Protein AF-A0A7Y3I4W9-F1 (afdb_monomer_lite)

pLDDT: mean 88.28, std 14.48, range [27.98, 98.75]

Secondary structure (DSSP, 8-state):
--SEEE-GGGTTS-SS---------S--SS-SSEEEEEEEEEHHHHHHHTSHHHHHHHHHHHHHHHHHHHHTTT---EEEEEEEEEESS-GGG-SHHHHH-TTSSSSTHHHHHHHHTT-SEEEEEESSS-EEEPPP-S--GGGGGG-EEEEEGGG-SSHHHHHHHHHTT-BPPTT--SSPPTT--SSSTT-B--EEE-TTS-EEE-TT--SSSEE-S----TT-EETTEESSB-SSSTT-B-HHHHHHHHHHHHTTSS----HHHHTT--TT---SS-SSS-HHHHHHTTSS--TT-SSS-GGGS-TT-TT-SSEESHHHHHHHHHH-EE-SS--TT-SS-SSEESHHHHHHHHHS-EE-

Sequence (360 aa):
LEWCSVSDDVATRRVDEMGVGDTPADGGCDDGSSIDVLVVYAAAARIAAGGTANLLAEIDLMIANSNEAYSNSDVQTQLHLVHAREVSSPESDLGLGSLTDPADGRADGVHLLRDAYAADQVVAVVSGGGGVANGMWTLEPDMADLAFCVSGRDSLPFIMTHEVGHNLGCCHASGDGGGCPDGGGLLFPYSNGHRFTGLSGTLWRTVMAYSPGEWSPLISNPAVLFDGKPTGVPGDTSSGADNARTINQSAPVVANWRCHDDACELLDLPPDAADCDGDEIPDLCAIAVGLGADLNDDGVLDACQCLTDADESGATDFVDLLLVLAGWGPCDGVCPGDVDFDGEVGFTDVLAVLAAWGPC

Structure (mmCIF, N/CA/C/O backbone):
data_AF-A0A7Y3I4W9-F1
#
_entry.id   AF-A0A7Y3I4W9-F1
#
loop_
_atom_site.group_PDB
_atom_site.id
_atom_site.type_symbol
_atom_site.label_atom_id
_atom_site.label_alt_id
_atom_site.label_comp_id
_atom_site.label_asym_id
_atom_site.label_entity_id
_atom_site.label_seq_id
_atom_site.pdbx_PDB_ins_code
_atom_site.Cartn_x
_atom_site.Cartn_y
_atom_site.Cartn_z
_atom_site.occupancy
_atom_site.B_iso_or_equiv
_atom_site.auth_seq_id
_atom_site.auth_comp_id
_atom_site.auth_asym_id
_atom_site.auth_atom_id
_atom_site.pdbx_PDB_model_num
ATOM 1 N N . LEU A 1 1 ? 2.277 1.764 20.311 1.00 54.66 1 LEU A N 1
ATOM 2 C CA . LEU A 1 1 ? 1.132 2.630 19.942 1.00 54.66 1 LEU A CA 1
ATOM 3 C C . LEU A 1 1 ? 0.924 3.832 20.881 1.00 54.66 1 LEU A C 1
ATOM 5 O O . LEU A 1 1 ? -0.121 4.445 20.813 1.00 54.66 1 LEU A O 1
ATOM 9 N N . GLU A 1 2 ? 1.879 4.227 21.740 1.00 50.41 2 GLU A N 1
ATOM 10 C CA . GLU A 1 2 ? 1.814 5.542 22.435 1.00 50.41 2 GLU A CA 1
ATOM 11 C C . GLU A 1 2 ? 2.514 6.662 21.633 1.00 50.41 2 GLU A C 1
ATOM 13 O O . GLU A 1 2 ? 2.662 7.778 22.117 1.00 50.41 2 GLU A O 1
ATOM 18 N N . TRP A 1 3 ? 2.946 6.345 20.407 1.00 55.56 3 TRP A N 1
ATOM 19 C CA . TRP A 1 3 ? 3.757 7.184 19.520 1.00 55.56 3 TRP A CA 1
ATOM 20 C C . TRP A 1 3 ? 3.285 7.025 18.068 1.00 55.56 3 TRP A C 1
ATOM 22 O O . TRP A 1 3 ? 4.100 6.781 17.182 1.00 55.56 3 TRP A O 1
ATOM 32 N N . CYS A 1 4 ? 1.966 7.048 17.865 1.00 63.19 4 CYS A N 1
ATOM 33 C CA . CYS A 1 4 ? 1.365 7.140 16.537 1.00 63.19 4 CYS A CA 1
ATOM 34 C C . CYS A 1 4 ? 0.907 8.584 16.294 1.00 63.19 4 CYS A C 1
ATOM 36 O O . CYS A 1 4 ? 0.685 9.358 17.239 1.00 63.19 4 CYS A O 1
ATOM 38 N N . SER A 1 5 ? 0.816 8.986 15.037 1.00 70.81 5 SER A N 1
ATOM 39 C CA . SER A 1 5 ? 0.310 10.308 14.684 1.00 70.81 5 SER A CA 1
ATOM 40 C C . SER A 1 5 ? -0.172 10.334 13.248 1.00 70.81 5 SER A C 1
ATOM 42 O O . SER A 1 5 ? 0.437 9.720 12.379 1.00 70.81 5 SER A O 1
ATOM 44 N N . VAL A 1 6 ? -1.202 11.129 13.004 1.00 63.66 6 VAL A N 1
ATOM 45 C CA . VAL A 1 6 ? -1.555 11.595 11.665 1.00 63.66 6 VAL A CA 1
ATOM 46 C C . VAL A 1 6 ? -0.795 12.894 11.390 1.00 63.66 6 VAL A C 1
ATOM 48 O O . VAL A 1 6 ? -0.639 13.705 12.305 1.00 63.66 6 VAL A O 1
ATOM 51 N N . SER A 1 7 ? -0.303 13.097 10.165 1.00 67.50 7 SER A N 1
ATOM 52 C CA . SER A 1 7 ? 0.435 14.314 9.795 1.00 67.50 7 SER A CA 1
ATOM 53 C C . SER A 1 7 ? -0.369 15.610 10.057 1.00 67.50 7 SER A C 1
ATOM 55 O O . SER A 1 7 ? -1.545 15.730 9.713 1.00 67.50 7 SER A O 1
ATOM 57 N N . ASP A 1 8 ? 0.274 16.610 10.682 1.00 45.59 8 ASP A N 1
ATOM 58 C CA . ASP A 1 8 ? -0.354 17.883 11.100 1.00 45.59 8 ASP A CA 1
ATOM 59 C C . ASP A 1 8 ? -0.707 18.827 9.925 1.00 45.59 8 ASP A C 1
ATOM 61 O O . ASP A 1 8 ? -1.505 19.757 10.095 1.00 45.59 8 ASP A O 1
ATOM 65 N N . ASP A 1 9 ? -0.169 18.591 8.719 1.00 46.47 9 ASP A N 1
ATOM 66 C CA . ASP A 1 9 ? -0.444 19.408 7.518 1.00 46.47 9 ASP A CA 1
ATOM 67 C C . ASP A 1 9 ? -1.918 19.344 7.068 1.00 46.47 9 ASP A C 1
ATOM 69 O O . ASP A 1 9 ? -2.401 20.193 6.312 1.00 46.47 9 ASP A O 1
ATOM 73 N N . VAL A 1 10 ? -2.679 18.398 7.618 1.00 47.56 10 VAL A N 1
ATOM 74 C CA . VAL A 1 10 ? -4.102 18.173 7.348 1.00 47.56 10 VAL A CA 1
ATOM 75 C C . VAL A 1 10 ? -5.019 19.135 8.120 1.00 47.56 10 VAL A C 1
ATOM 77 O O . VAL A 1 10 ? -6.104 19.491 7.649 1.00 47.56 10 VAL A O 1
ATOM 80 N N . ALA A 1 11 ? -4.606 19.636 9.290 1.00 38.00 11 ALA A N 1
ATOM 81 C CA . ALA A 1 11 ? -5.487 20.431 10.154 1.00 38.00 11 ALA A CA 1
ATOM 82 C C . ALA A 1 11 ? -5.770 21.852 9.621 1.00 38.00 11 ALA A C 1
ATOM 84 O O . ALA A 1 11 ? -6.741 22.488 10.040 1.00 38.00 11 ALA A O 1
ATOM 85 N N . THR A 1 12 ? -4.956 22.362 8.689 1.00 37.12 12 THR A N 1
ATOM 86 C CA . THR A 1 12 ? -5.057 23.749 8.196 1.00 37.12 12 THR A CA 1
ATOM 87 C C . THR A 1 12 ? -5.851 23.919 6.898 1.00 37.12 12 THR A C 1
ATOM 89 O O . THR A 1 12 ? -6.234 25.046 6.586 1.00 37.12 12 THR A O 1
ATOM 92 N N . ARG A 1 13 ? -6.198 22.837 6.183 1.00 41.88 13 ARG A N 1
ATOM 93 C CA . ARG A 1 13 ? -7.061 22.891 4.979 1.00 41.88 13 ARG A CA 1
ATOM 94 C C . ARG A 1 13 ? -8.569 22.804 5.284 1.00 41.88 13 ARG A C 1
ATOM 96 O O . ARG A 1 13 ? -9.387 22.866 4.377 1.00 41.88 13 ARG A O 1
ATOM 103 N N . ARG A 1 14 ? -8.958 22.729 6.566 1.00 41.62 14 ARG A N 1
ATOM 104 C CA . ARG A 1 14 ? -10.343 22.547 7.065 1.00 41.62 14 ARG A CA 1
ATOM 105 C C . ARG A 1 14 ? -11.292 23.761 6.967 1.00 41.62 14 ARG A C 1
ATOM 107 O O . ARG A 1 14 ? -12.276 23.822 7.703 1.00 41.62 14 ARG A O 1
ATOM 114 N N . VAL A 1 15 ? -11.046 24.730 6.093 1.00 36.00 15 VAL A N 1
ATOM 115 C CA . VAL A 1 15 ? -11.934 25.898 5.929 1.00 36.00 15 VAL A CA 1
ATOM 116 C C . VAL A 1 15 ? -12.085 26.252 4.460 1.00 36.00 15 VAL A C 1
ATOM 118 O O . VAL A 1 15 ? -11.440 27.164 3.966 1.00 36.00 15 VAL A O 1
ATOM 121 N N . ASP A 1 16 ? -12.888 25.464 3.756 1.00 32.66 16 ASP A N 1
ATOM 122 C CA . ASP A 1 16 ? -14.058 25.914 2.995 1.00 32.66 16 ASP A CA 1
ATOM 123 C C . ASP A 1 16 ? -14.547 24.747 2.115 1.00 32.66 16 ASP A C 1
ATOM 125 O O . ASP A 1 16 ? -13.750 23.961 1.622 1.00 32.66 16 ASP A O 1
ATOM 129 N N . GLU A 1 17 ? -15.870 24.637 1.954 1.00 35.09 17 GLU A N 1
ATOM 130 C CA . GLU A 1 17 ? -16.589 23.649 1.121 1.00 35.09 17 GLU A CA 1
ATOM 131 C C . GLU A 1 17 ? -16.870 22.260 1.737 1.00 35.09 17 GLU A C 1
ATOM 133 O O . GLU A 1 17 ? -16.382 21.222 1.310 1.00 35.09 17 GLU A O 1
ATOM 138 N N . MET A 1 18 ? -17.823 22.218 2.681 1.00 35.03 18 MET A N 1
ATOM 139 C CA . MET A 1 18 ? -18.674 21.031 2.865 1.00 35.03 18 MET A CA 1
ATOM 140 C C . MET A 1 18 ? -19.694 20.958 1.716 1.00 35.03 18 MET A C 1
ATOM 142 O O . MET A 1 18 ? -20.834 21.414 1.851 1.00 35.03 18 MET A O 1
ATOM 146 N N . GLY A 1 19 ? -19.272 20.417 0.577 1.00 27.98 19 GLY A N 1
ATOM 147 C CA . GLY A 1 19 ? -20.150 19.973 -0.500 1.00 27.98 19 GLY A CA 1
ATOM 148 C C . GLY A 1 19 ? -20.316 18.459 -0.426 1.00 27.98 19 GLY A C 1
ATOM 149 O O . GLY A 1 19 ? -19.347 17.730 -0.565 1.00 27.98 19 GLY A O 1
ATOM 150 N N . VAL A 1 20 ? -21.538 17.979 -0.190 1.00 40.56 20 VAL A N 1
ATOM 151 C CA . VAL A 1 20 ? -21.882 16.566 -0.410 1.00 40.56 20 VAL A CA 1
ATOM 152 C C . VAL A 1 20 ? -21.864 16.350 -1.927 1.00 40.56 20 VAL A C 1
ATOM 154 O O . VAL A 1 20 ? -22.806 16.759 -2.607 1.00 40.56 20 VAL A O 1
ATOM 157 N N . GLY A 1 21 ? -20.748 15.825 -2.437 1.00 29.41 21 GLY A N 1
ATOM 158 C CA . GLY A 1 21 ? -20.509 15.479 -3.840 1.00 29.41 21 GLY A CA 1
ATOM 159 C C . GLY A 1 21 ? -20.752 13.994 -4.108 1.00 29.41 21 GLY A C 1
ATOM 160 O O . GLY A 1 21 ? -20.653 13.174 -3.202 1.00 29.41 21 GLY A O 1
ATOM 161 N N . ASP A 1 22 ? -21.172 13.700 -5.335 1.00 33.00 22 ASP A N 1
ATOM 162 C CA . ASP A 1 22 ? -21.777 12.452 -5.801 1.00 33.00 22 ASP A CA 1
ATOM 163 C C . ASP A 1 22 ? -20.957 11.168 -5.574 1.00 33.00 22 ASP A C 1
ATOM 165 O O . ASP A 1 22 ? -19.733 11.143 -5.601 1.00 33.00 22 ASP A O 1
ATOM 169 N N . THR A 1 23 ? -21.705 10.073 -5.421 1.00 36.75 23 THR A N 1
ATOM 170 C CA . THR A 1 23 ? -21.266 8.670 -5.471 1.00 36.75 23 THR A CA 1
ATOM 171 C C . THR A 1 23 ? -20.256 8.377 -6.593 1.00 36.75 23 THR A C 1
ATOM 173 O O . THR A 1 23 ? -20.459 8.886 -7.701 1.00 36.75 23 THR A O 1
ATOM 176 N N . PRO A 1 24 ? -19.263 7.485 -6.377 1.00 38.44 24 PRO A N 1
ATOM 177 C CA . PRO A 1 24 ? -18.350 7.051 -7.431 1.00 38.44 24 PRO A CA 1
ATOM 178 C C . PRO A 1 24 ? -19.113 6.450 -8.613 1.00 38.44 24 PRO A C 1
ATOM 180 O O . PRO A 1 24 ? -20.153 5.808 -8.444 1.00 38.44 24 PRO A O 1
ATOM 183 N N . ALA A 1 25 ? -18.589 6.696 -9.811 1.00 37.94 25 ALA A N 1
ATOM 184 C CA . ALA A 1 25 ? -19.104 6.163 -11.058 1.00 37.94 25 ALA A CA 1
ATOM 185 C C . ALA A 1 25 ? -19.230 4.628 -11.014 1.00 37.94 25 ALA A C 1
ATOM 187 O O . ALA A 1 25 ? -18.359 3.927 -10.509 1.00 37.94 25 ALA A O 1
ATOM 188 N N . ASP A 1 26 ? -20.323 4.129 -11.586 1.00 42.66 26 ASP A N 1
ATOM 189 C CA . ASP A 1 26 ? -20.551 2.722 -11.923 1.00 42.66 26 ASP A CA 1
ATOM 190 C C . ASP A 1 26 ? -19.347 2.190 -12.749 1.00 42.66 26 ASP A C 1
ATOM 192 O O . ASP A 1 26 ? -19.173 2.610 -13.896 1.00 42.66 26 ASP A O 1
ATOM 196 N N . GLY A 1 27 ? -18.520 1.291 -12.185 1.00 53.56 27 GLY A N 1
ATOM 197 C CA . GLY A 1 27 ? -17.524 0.494 -12.934 1.00 53.56 27 GLY A CA 1
ATOM 198 C C . GLY A 1 27 ? -16.029 0.738 -12.663 1.00 53.56 27 GLY A C 1
ATOM 199 O O . GLY A 1 27 ? -15.276 0.880 -13.625 1.00 53.56 27 GLY A O 1
ATOM 200 N N . GLY A 1 28 ? -15.597 0.762 -11.396 1.00 63.34 28 GLY A N 1
ATOM 201 C CA . GLY A 1 28 ? -14.173 0.641 -11.031 1.00 63.34 28 GLY A CA 1
ATOM 202 C C . GLY A 1 28 ? -13.542 -0.698 -11.465 1.00 63.34 28 GLY A C 1
ATOM 203 O O . GLY A 1 28 ? -14.264 -1.621 -11.849 1.00 63.34 28 GLY A O 1
ATOM 204 N N . CYS A 1 29 ? -12.208 -0.792 -11.443 1.00 82.38 29 CYS A N 1
ATOM 205 C CA . CYS A 1 29 ? -11.472 -2.035 -11.713 1.00 82.38 29 CYS A CA 1
ATOM 206 C C . CYS A 1 29 ? -11.595 -3.059 -10.572 1.00 82.38 29 CYS A C 1
ATOM 208 O O . CYS A 1 29 ? -11.554 -4.256 -10.844 1.00 82.38 29 CYS A O 1
ATOM 210 N N . ASP A 1 30 ? -11.821 -2.587 -9.343 1.00 86.88 30 ASP A N 1
ATOM 211 C CA . ASP A 1 30 ? -11.985 -3.406 -8.140 1.00 86.88 30 ASP A CA 1
ATOM 212 C C . ASP A 1 30 ? -13.345 -3.145 -7.458 1.00 86.88 30 ASP A C 1
ATOM 214 O O . ASP A 1 30 ? -13.942 -2.067 -7.591 1.00 86.88 30 ASP A O 1
ATOM 218 N N . ASP A 1 31 ? -13.860 -4.138 -6.727 1.00 89.44 31 ASP A N 1
ATOM 219 C CA . ASP A 1 31 ? -15.150 -4.089 -6.026 1.00 89.44 31 ASP A CA 1
ATOM 220 C C . ASP A 1 31 ? -15.069 -3.623 -4.553 1.00 89.44 31 ASP A C 1
ATOM 222 O O . ASP A 1 31 ? -16.097 -3.512 -3.874 1.00 89.44 31 ASP A O 1
ATOM 226 N N . GLY A 1 32 ? -13.870 -3.299 -4.071 1.00 91.31 32 GLY A N 1
ATOM 227 C CA . GLY A 1 32 ? -13.540 -2.885 -2.711 1.00 91.31 32 GLY A CA 1
ATOM 228 C C . GLY A 1 32 ? -13.297 -4.040 -1.737 1.00 91.31 32 GLY A C 1
ATOM 229 O O . GLY A 1 32 ? -13.144 -3.787 -0.536 1.00 91.31 32 GLY A O 1
ATOM 230 N N . SER A 1 33 ? -13.308 -5.298 -2.192 1.00 94.00 33 SER A N 1
ATOM 231 C CA . SER A 1 33 ? -13.078 -6.464 -1.324 1.00 94.00 33 SER A CA 1
ATOM 232 C C . SER A 1 33 ? -11.602 -6.714 -1.007 1.00 94.00 33 SER A C 1
ATOM 234 O O . SER A 1 33 ? -11.310 -7.354 0.008 1.00 94.00 33 SER A O 1
ATOM 236 N N . SER A 1 34 ? -10.693 -6.157 -1.806 1.00 94.31 34 SER A N 1
ATOM 237 C CA . SER A 1 34 ? -9.248 -6.159 -1.583 1.00 94.31 34 SER A CA 1
ATOM 238 C C . SER A 1 34 ? -8.715 -4.728 -1.598 1.00 94.31 34 SER A C 1
ATOM 240 O O . SER A 1 34 ? -9.311 -3.852 -2.212 1.00 94.31 34 SER A O 1
ATOM 242 N N . ILE A 1 35 ? -7.627 -4.478 -0.878 1.00 96.38 35 ILE A N 1
ATOM 243 C CA . ILE A 1 35 ? -6.823 -3.260 -0.997 1.00 96.38 35 ILE A CA 1
ATOM 244 C C . ILE A 1 35 ? -5.379 -3.705 -1.135 1.00 96.38 35 ILE A C 1
ATOM 246 O O . ILE A 1 35 ? -4.851 -4.374 -0.234 1.00 96.38 35 ILE A O 1
ATOM 250 N N . ASP A 1 36 ? -4.750 -3.300 -2.229 1.00 96.62 36 ASP A N 1
ATOM 251 C CA . ASP A 1 36 ? -3.399 -3.718 -2.558 1.00 96.62 36 ASP A CA 1
ATOM 252 C C . ASP A 1 36 ? -2.364 -2.873 -1.815 1.00 96.62 36 ASP A C 1
ATOM 254 O O . ASP A 1 36 ? -2.408 -1.639 -1.764 1.00 96.62 36 ASP A O 1
ATOM 258 N N . VAL A 1 37 ? -1.427 -3.562 -1.171 1.00 97.62 37 VAL A N 1
ATOM 259 C CA . VAL A 1 37 ? -0.423 -2.979 -0.288 1.00 97.62 37 VAL A CA 1
ATOM 260 C C . VAL A 1 37 ? 0.965 -3.336 -0.793 1.00 97.62 37 VAL A C 1
ATOM 262 O O . VAL A 1 37 ? 1.361 -4.501 -0.791 1.00 97.62 37 VAL A O 1
ATOM 265 N N . LEU A 1 38 ? 1.742 -2.314 -1.136 1.00 97.69 38 LEU A N 1
ATOM 266 C CA . LEU A 1 38 ? 3.184 -2.416 -1.313 1.00 97.69 38 LEU A CA 1
ATOM 267 C C . LEU A 1 38 ? 3.870 -2.162 0.030 1.00 97.69 38 LEU A C 1
ATOM 269 O O . LEU A 1 38 ? 3.625 -1.150 0.694 1.00 97.69 38 LEU A O 1
ATOM 273 N N . VAL A 1 39 ? 4.786 -3.047 0.413 1.00 98.19 39 VAL A N 1
ATOM 274 C CA . VAL A 1 39 ? 5.650 -2.843 1.577 1.00 98.19 39 VAL A CA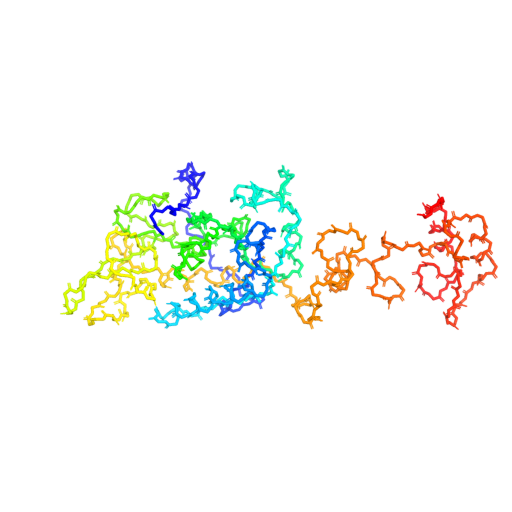 1
ATOM 275 C C . VAL A 1 39 ? 7.081 -2.564 1.134 1.00 98.19 39 VAL A C 1
ATOM 277 O O . VAL A 1 39 ? 7.702 -3.356 0.430 1.00 98.19 39 VAL A O 1
ATOM 280 N N . VAL A 1 40 ? 7.649 -1.459 1.606 1.00 97.88 40 VAL A N 1
ATOM 281 C CA . VAL A 1 40 ? 9.063 -1.125 1.385 1.00 97.88 40 VAL A CA 1
ATOM 282 C C . VAL A 1 40 ? 9.816 -1.091 2.705 1.00 97.88 40 VAL A C 1
ATOM 284 O O . VAL A 1 40 ? 9.258 -0.769 3.755 1.00 97.88 40 VAL A O 1
ATOM 287 N N . TYR A 1 41 ? 11.098 -1.435 2.689 1.00 97.25 41 TYR A N 1
ATOM 288 C CA . TYR A 1 41 ? 11.937 -1.381 3.883 1.00 97.25 41 TYR A CA 1
ATOM 289 C C . TYR A 1 41 ? 13.393 -1.089 3.533 1.00 97.25 41 TYR A C 1
ATOM 291 O O . TYR A 1 41 ? 13.879 -1.449 2.468 1.00 97.25 41 TYR A O 1
ATOM 299 N N . ALA A 1 42 ? 14.124 -0.462 4.451 1.00 95.56 42 ALA A N 1
ATOM 300 C CA . ALA A 1 42 ? 15.556 -0.233 4.282 1.00 95.56 42 ALA A CA 1
ATOM 301 C C . ALA A 1 42 ? 16.385 -1.402 4.839 1.00 95.56 42 ALA A C 1
ATOM 303 O O . ALA A 1 42 ? 15.944 -2.157 5.715 1.00 95.56 42 ALA A O 1
ATOM 304 N N . ALA A 1 43 ? 17.659 -1.471 4.444 1.00 95.88 43 ALA A N 1
ATOM 305 C CA . ALA A 1 43 ? 18.622 -2.444 4.969 1.00 95.88 43 ALA A CA 1
ATOM 306 C C . ALA A 1 43 ? 18.694 -2.473 6.512 1.00 95.88 43 ALA A C 1
ATOM 308 O O . ALA A 1 43 ? 18.923 -3.528 7.106 1.00 95.88 43 ALA A O 1
ATOM 309 N N . ALA A 1 44 ? 18.480 -1.334 7.182 1.00 96.44 44 ALA A N 1
ATOM 310 C CA . ALA A 1 44 ? 18.474 -1.247 8.643 1.00 96.44 44 ALA A CA 1
ATOM 311 C C . ALA A 1 44 ? 17.360 -2.100 9.279 1.00 96.44 44 ALA A C 1
ATOM 313 O O . ALA A 1 44 ? 17.636 -2.859 10.213 1.00 96.44 44 ALA A O 1
ATOM 314 N N . ALA A 1 45 ? 16.139 -2.051 8.735 1.00 96.00 45 ALA A N 1
ATOM 315 C CA . ALA A 1 45 ? 15.020 -2.881 9.171 1.00 96.00 45 ALA A CA 1
ATOM 316 C C . ALA A 1 45 ? 15.322 -4.375 8.980 1.00 96.00 45 ALA A C 1
ATOM 318 O O . ALA A 1 45 ? 15.148 -5.156 9.921 1.00 96.00 45 ALA A O 1
ATOM 319 N N . ARG A 1 46 ? 15.878 -4.769 7.823 1.00 96.75 46 ARG A N 1
ATOM 320 C CA . ARG A 1 46 ? 16.292 -6.161 7.560 1.00 96.75 46 ARG A CA 1
ATOM 321 C C . ARG A 1 46 ? 17.352 -6.639 8.546 1.00 96.75 46 ARG A C 1
ATOM 323 O O . ARG A 1 46 ? 17.252 -7.745 9.083 1.00 96.75 46 ARG A O 1
ATOM 330 N N . ILE A 1 47 ? 18.387 -5.833 8.777 1.00 96.56 47 ILE A N 1
ATOM 331 C CA . ILE A 1 47 ? 19.470 -6.167 9.710 1.00 96.56 47 ILE A CA 1
ATOM 332 C C . ILE A 1 47 ? 18.905 -6.342 11.121 1.00 96.56 47 ILE A C 1
ATOM 334 O O . ILE A 1 47 ? 19.243 -7.313 11.797 1.00 96.56 47 ILE A O 1
ATOM 338 N N . ALA A 1 48 ? 18.008 -5.451 11.545 1.00 95.38 48 ALA A N 1
ATOM 339 C CA . ALA A 1 48 ? 17.362 -5.528 12.848 1.00 95.38 48 ALA A CA 1
ATOM 340 C C . ALA A 1 48 ? 16.417 -6.742 12.984 1.00 95.38 48 ALA A C 1
ATOM 342 O O . ALA A 1 48 ? 16.258 -7.255 14.089 1.00 95.38 48 ALA A O 1
ATOM 343 N N . ALA A 1 49 ? 15.830 -7.243 11.892 1.00 95.25 49 ALA A N 1
ATOM 344 C CA . ALA A 1 49 ? 15.063 -8.498 11.866 1.00 95.25 49 ALA A CA 1
ATOM 345 C C . ALA A 1 49 ? 15.938 -9.756 11.930 1.00 95.25 49 ALA A C 1
ATOM 347 O O . ALA A 1 49 ? 15.451 -10.864 12.161 1.00 95.25 49 ALA A O 1
ATOM 348 N N . GLY A 1 50 ? 17.249 -9.614 11.735 1.00 96.75 50 GLY A N 1
ATOM 349 C CA . GLY A 1 50 ? 18.165 -10.745 11.635 1.00 96.75 50 GLY A CA 1
ATOM 350 C C . GLY A 1 50 ? 18.187 -11.395 10.249 1.00 96.75 50 GLY A C 1
ATOM 351 O O . GLY A 1 50 ? 18.626 -12.538 10.134 1.00 96.75 50 GLY A O 1
ATOM 352 N N . GLY A 1 51 ? 17.754 -10.679 9.206 1.00 95.88 51 GLY A N 1
ATOM 353 C CA . GLY A 1 51 ? 17.827 -11.110 7.808 1.00 95.88 51 GLY A CA 1
ATOM 354 C C . GLY A 1 51 ? 16.491 -11.039 7.068 1.00 95.88 51 GLY A C 1
ATOM 355 O O . GLY A 1 51 ? 15.435 -10.880 7.674 1.00 95.88 51 GLY A O 1
ATOM 356 N N . THR A 1 52 ? 16.550 -11.184 5.740 1.00 95.00 52 THR A N 1
ATOM 357 C CA . THR A 1 52 ? 15.401 -11.028 4.829 1.00 95.00 52 THR A CA 1
ATOM 358 C C . THR A 1 52 ? 14.251 -11.964 5.180 1.00 95.00 52 THR A C 1
ATOM 360 O O . THR A 1 52 ? 13.127 -11.510 5.330 1.00 95.00 52 THR A O 1
ATOM 363 N N . ALA A 1 53 ? 14.533 -13.252 5.399 1.00 95.56 53 ALA A N 1
ATOM 364 C CA . ALA A 1 53 ? 13.493 -14.240 5.692 1.00 95.56 53 ALA A CA 1
ATOM 365 C C . ALA A 1 53 ? 12.687 -13.907 6.960 1.00 95.56 53 ALA A C 1
ATOM 367 O O . ALA A 1 53 ? 11.479 -14.113 6.990 1.00 95.56 53 ALA A O 1
ATOM 368 N N . ASN A 1 54 ? 13.343 -13.372 7.994 1.00 96.06 54 ASN A N 1
ATOM 369 C CA . ASN A 1 54 ? 12.654 -12.975 9.219 1.00 96.06 54 ASN A CA 1
ATOM 370 C C . ASN A 1 54 ? 11.814 -11.717 9.001 1.00 96.06 54 ASN A C 1
ATOM 372 O O . ASN A 1 54 ? 10.698 -11.654 9.501 1.00 96.06 54 ASN A O 1
ATOM 376 N N . LEU A 1 55 ? 12.333 -10.734 8.257 1.00 95.94 55 LEU A N 1
ATOM 377 C CA . LEU A 1 55 ? 11.589 -9.509 7.982 1.00 95.94 55 LEU A CA 1
ATOM 378 C C . LEU A 1 55 ? 10.351 -9.780 7.121 1.00 95.94 55 LEU A C 1
ATOM 380 O O . LEU A 1 55 ? 9.277 -9.298 7.457 1.00 95.94 55 LEU A O 1
ATOM 384 N N . LEU A 1 56 ? 10.478 -10.584 6.063 1.00 95.62 56 LEU A N 1
AT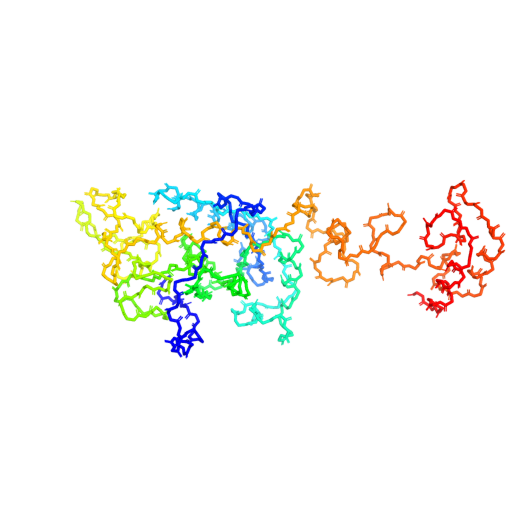OM 385 C CA . LEU A 1 56 ? 9.336 -10.955 5.224 1.00 95.62 56 LEU A CA 1
ATOM 386 C C . LEU A 1 56 ? 8.282 -11.731 6.028 1.00 95.62 56 LEU A C 1
ATOM 388 O O . LEU A 1 56 ? 7.108 -11.396 5.964 1.00 95.62 56 LEU A O 1
ATOM 392 N N . ALA A 1 57 ? 8.696 -12.664 6.895 1.00 95.50 57 ALA A N 1
ATOM 393 C CA . ALA A 1 57 ? 7.763 -13.354 7.790 1.00 95.50 57 ALA A CA 1
ATOM 394 C C . ALA A 1 57 ? 7.081 -12.413 8.808 1.00 95.50 57 ALA A C 1
ATOM 396 O O . ALA A 1 57 ? 5.940 -12.650 9.205 1.00 95.50 57 ALA A O 1
ATOM 397 N N . GLU A 1 58 ? 7.764 -11.355 9.260 1.00 95.44 58 GLU A N 1
ATOM 398 C CA . GLU A 1 58 ? 7.153 -10.307 10.087 1.00 95.44 58 GLU A CA 1
ATOM 399 C C . GLU A 1 58 ? 6.136 -9.476 9.292 1.00 95.44 58 GLU A C 1
ATOM 401 O O . GLU A 1 58 ? 5.076 -9.162 9.832 1.00 95.44 58 GLU A O 1
ATOM 406 N N . ILE A 1 59 ? 6.423 -9.151 8.028 1.00 96.50 59 ILE A N 1
ATOM 407 C CA . ILE A 1 59 ? 5.510 -8.430 7.128 1.00 96.50 59 ILE A CA 1
ATOM 408 C C . ILE A 1 59 ? 4.256 -9.271 6.850 1.00 96.50 59 ILE A C 1
ATOM 410 O O . ILE A 1 59 ? 3.145 -8.779 7.043 1.00 96.50 59 ILE A O 1
ATOM 414 N N . ASP A 1 60 ? 4.412 -10.558 6.529 1.00 96.44 60 ASP A N 1
ATOM 415 C CA . ASP A 1 60 ? 3.289 -11.491 6.359 1.00 96.44 60 ASP A CA 1
ATOM 416 C C . ASP A 1 60 ? 2.411 -11.542 7.616 1.00 96.44 60 ASP A C 1
ATOM 418 O O . ASP A 1 60 ? 1.180 -11.542 7.545 1.00 96.44 60 ASP A O 1
ATOM 422 N N . LEU A 1 61 ? 3.038 -11.541 8.798 1.00 95.81 61 LEU A N 1
ATOM 423 C CA . LEU A 1 61 ? 2.322 -11.511 10.069 1.00 95.81 61 LEU A CA 1
ATOM 424 C C . LEU A 1 61 ? 1.579 -10.182 10.285 1.00 95.81 61 LEU A C 1
ATOM 426 O O . LEU A 1 61 ? 0.480 -10.196 10.838 1.00 95.81 61 LEU A O 1
ATOM 430 N N . MET A 1 62 ? 2.132 -9.041 9.864 1.00 95.75 62 MET A N 1
ATOM 431 C CA . MET A 1 62 ? 1.446 -7.741 9.930 1.00 95.75 62 MET A CA 1
ATOM 432 C C . MET A 1 62 ? 0.191 -7.713 9.048 1.00 95.75 62 MET A C 1
ATOM 434 O O . MET A 1 62 ? -0.862 -7.248 9.501 1.00 95.75 62 MET A O 1
ATOM 438 N N . ILE A 1 63 ? 0.277 -8.251 7.830 1.00 97.62 63 ILE A N 1
ATOM 439 C CA . ILE A 1 63 ? -0.863 -8.383 6.912 1.00 97.62 63 ILE A CA 1
ATOM 440 C C . ILE A 1 63 ? -1.909 -9.329 7.512 1.00 97.62 63 ILE A C 1
ATOM 442 O O . ILE A 1 63 ? -3.079 -8.963 7.640 1.00 97.62 63 ILE A O 1
ATOM 446 N N . ALA A 1 64 ? -1.487 -10.498 8.005 1.00 97.31 64 ALA A N 1
ATOM 447 C CA . ALA A 1 64 ? -2.377 -11.466 8.644 1.00 97.31 64 ALA A CA 1
ATOM 448 C C . ALA A 1 64 ? -3.103 -10.892 9.874 1.00 97.31 64 ALA A C 1
ATOM 450 O O . ALA A 1 64 ? -4.308 -11.089 10.021 1.00 97.31 64 ALA A O 1
ATOM 451 N N . ASN A 1 65 ? -2.404 -10.143 10.734 1.00 96.38 65 ASN A N 1
ATOM 452 C CA . ASN A 1 65 ? -3.004 -9.481 11.897 1.00 96.38 65 ASN A CA 1
ATOM 453 C C . ASN A 1 65 ? -4.019 -8.402 11.488 1.00 96.38 65 ASN A C 1
ATOM 455 O O . ASN A 1 65 ? -5.046 -8.241 12.151 1.00 96.38 65 ASN A O 1
ATOM 459 N N . SER A 1 66 ? -3.748 -7.667 10.405 1.00 97.62 66 SER A N 1
ATOM 460 C CA . SER A 1 66 ? -4.677 -6.662 9.873 1.00 97.62 66 SER A CA 1
ATOM 461 C C . SER A 1 66 ? -5.966 -7.317 9.388 1.00 97.62 66 SER A C 1
ATOM 463 O O . SER A 1 66 ? -7.056 -6.929 9.809 1.00 97.62 66 SER A O 1
ATOM 465 N N . ASN A 1 67 ? -5.831 -8.393 8.616 1.00 98.38 67 ASN A N 1
ATOM 466 C CA . ASN A 1 67 ? -6.958 -9.148 8.078 1.00 98.38 67 ASN A CA 1
ATOM 467 C C . ASN A 1 67 ? -7.743 -9.899 9.167 1.00 98.38 67 ASN A C 1
ATOM 469 O O . ASN A 1 67 ? -8.971 -10.017 9.099 1.00 98.38 67 ASN A O 1
ATOM 473 N N . GLU A 1 68 ? -7.070 -10.356 10.230 1.00 97.94 68 GLU A N 1
ATOM 474 C CA . GLU A 1 68 ? -7.732 -10.869 11.434 1.00 97.94 68 GLU A CA 1
ATOM 475 C C . GLU A 1 68 ? -8.579 -9.776 12.102 1.00 97.94 68 GLU A C 1
ATOM 477 O O . GLU A 1 68 ? -9.748 -10.010 12.416 1.00 97.94 68 GLU A O 1
ATOM 482 N N . ALA A 1 69 ? -8.026 -8.574 12.294 1.00 98.19 69 ALA A N 1
ATOM 483 C CA . ALA A 1 69 ? -8.751 -7.466 12.910 1.00 98.19 69 ALA A CA 1
ATOM 484 C C . ALA A 1 69 ? -9.954 -7.006 12.074 1.00 98.19 69 ALA A C 1
ATOM 486 O O . ALA A 1 69 ? -10.992 -6.665 12.642 1.00 98.19 69 ALA A O 1
ATOM 487 N N . TYR A 1 70 ? -9.837 -7.024 10.745 1.00 98.62 70 TYR A N 1
ATOM 488 C CA . TYR A 1 70 ? -10.935 -6.723 9.825 1.00 98.62 70 TYR A CA 1
ATOM 489 C C . TYR A 1 70 ? -12.044 -7.774 9.921 1.00 98.62 70 TYR A C 1
ATOM 491 O O . TYR A 1 70 ? -13.201 -7.435 10.189 1.00 98.62 70 TYR A O 1
ATOM 499 N N . SER A 1 71 ? -11.676 -9.053 9.834 1.00 98.44 71 SER A N 1
ATOM 500 C CA . SER A 1 71 ? -12.618 -10.176 9.919 1.00 98.44 71 SER A CA 1
ATOM 501 C C . SER A 1 71 ? -13.355 -10.223 11.260 1.00 98.44 71 SER A C 1
ATOM 503 O O . SER A 1 71 ? -14.558 -10.471 11.306 1.00 98.44 71 SER A O 1
ATOM 505 N N . ASN A 1 72 ? -12.657 -9.947 12.365 1.00 98.50 72 ASN A N 1
ATOM 506 C CA . ASN A 1 72 ? -13.251 -9.921 13.703 1.00 98.50 72 ASN A CA 1
ATOM 507 C C . ASN A 1 72 ? -14.220 -8.745 13.922 1.00 98.50 72 ASN A C 1
ATOM 509 O O . ASN A 1 72 ? -14.956 -8.751 14.910 1.00 98.50 72 ASN A O 1
ATOM 513 N N . SER A 1 73 ? -14.218 -7.747 13.035 1.00 98.75 73 SER A N 1
ATOM 514 C CA . SER A 1 73 ? -14.956 -6.490 13.183 1.00 98.75 73 SER A CA 1
ATOM 515 C C . SER A 1 73 ? -16.001 -6.238 12.093 1.00 98.75 73 SER A C 1
ATOM 517 O O . SER A 1 73 ? -16.479 -5.108 11.984 1.00 98.75 73 SER A O 1
ATOM 519 N N . ASP A 1 74 ? -16.383 -7.256 11.315 1.00 98.38 74 ASP A N 1
ATOM 520 C CA . ASP A 1 74 ? -17.300 -7.141 10.165 1.00 98.38 74 ASP A CA 1
ATOM 521 C C . ASP A 1 74 ? -16.854 -6.066 9.143 1.00 98.38 74 ASP A C 1
ATOM 523 O O . ASP A 1 74 ? -17.669 -5.353 8.542 1.00 98.38 74 ASP A O 1
ATOM 527 N N . VAL A 1 75 ? -15.540 -5.925 8.953 1.00 98.75 75 VAL A N 1
ATOM 528 C CA . VAL A 1 75 ? -14.967 -5.190 7.820 1.00 98.75 75 VAL A CA 1
ATOM 529 C C . VAL A 1 75 ? -14.967 -6.115 6.599 1.00 98.75 75 VAL A C 1
ATOM 531 O O . VAL A 1 75 ? -14.650 -7.297 6.712 1.00 98.75 75 VAL A O 1
ATOM 534 N N . GLN A 1 76 ? -15.394 -5.591 5.452 1.00 97.50 76 GLN A N 1
ATOM 535 C CA . GLN A 1 76 ? -15.662 -6.354 4.228 1.00 97.50 76 GLN A CA 1
ATOM 536 C C . GLN A 1 76 ? -14.433 -6.494 3.328 1.00 97.50 76 GLN A C 1
ATOM 538 O O . GLN A 1 76 ? -14.358 -7.459 2.574 1.00 97.50 76 GLN A O 1
ATOM 543 N N . THR A 1 77 ? -13.498 -5.548 3.420 1.00 97.62 77 THR A N 1
ATOM 544 C CA . THR A 1 77 ? -12.238 -5.567 2.673 1.00 97.62 77 THR A CA 1
ATOM 545 C C . THR A 1 77 ? -11.158 -6.367 3.407 1.00 97.62 77 THR A C 1
ATOM 547 O O . THR A 1 77 ? -11.266 -6.609 4.615 1.00 97.62 77 THR A O 1
ATOM 550 N N . GLN A 1 78 ? -10.106 -6.750 2.690 1.00 98.00 78 GLN A N 1
ATOM 551 C CA . GLN A 1 78 ? -8.874 -7.331 3.218 1.00 98.00 78 GLN A CA 1
ATOM 552 C C . GLN A 1 78 ? -7.668 -6.637 2.588 1.00 98.00 78 GLN A C 1
ATOM 554 O O . GLN A 1 78 ? -7.748 -6.148 1.469 1.00 98.00 78 GLN A O 1
ATOM 559 N N . LEU A 1 79 ? -6.541 -6.619 3.295 1.00 98.00 79 LEU A N 1
ATOM 560 C CA . LEU A 1 79 ? -5.270 -6.200 2.715 1.00 98.00 79 LEU A CA 1
ATOM 561 C C . LEU A 1 79 ? -4.652 -7.354 1.930 1.00 98.00 79 LEU A C 1
ATOM 563 O O . LEU A 1 79 ? -4.567 -8.481 2.439 1.00 98.00 79 LEU A O 1
ATOM 567 N N . HIS A 1 80 ? -4.166 -7.045 0.737 1.00 96.44 80 HIS A N 1
ATOM 568 C CA . HIS A 1 80 ? -3.428 -7.950 -0.125 1.00 96.44 80 HIS A CA 1
ATOM 569 C C . HIS A 1 80 ? -2.006 -7.417 -0.320 1.00 96.44 80 HIS A C 1
ATOM 571 O O . HIS A 1 80 ? -1.805 -6.257 -0.658 1.00 96.44 80 HIS A O 1
ATOM 577 N N . LEU A 1 81 ? -1.002 -8.237 -0.007 1.00 96.44 81 LEU A N 1
ATOM 578 C CA . LEU A 1 81 ? 0.399 -7.848 -0.154 1.00 96.44 81 LEU A CA 1
ATOM 579 C C . LEU A 1 81 ? 0.848 -8.158 -1.580 1.00 96.44 81 LEU A C 1
ATOM 581 O O . LEU A 1 81 ? 1.238 -9.292 -1.847 1.00 96.44 81 LEU A O 1
ATOM 585 N N . VAL A 1 82 ? 0.836 -7.151 -2.449 1.00 94.44 82 VAL A N 1
ATOM 586 C CA . VAL A 1 82 ? 1.256 -7.306 -3.853 1.00 94.44 82 VAL A CA 1
ATOM 587 C C . VAL A 1 82 ? 2.773 -7.427 -3.985 1.00 94.44 82 VAL A C 1
ATOM 589 O O . VAL A 1 82 ? 3.284 -8.150 -4.837 1.00 94.44 82 VAL A O 1
ATOM 592 N N . HIS A 1 83 ? 3.531 -6.752 -3.110 1.00 93.69 83 HIS A N 1
ATOM 593 C CA . HIS A 1 83 ? 4.986 -6.876 -3.088 1.00 93.69 83 HIS A CA 1
ATOM 594 C C . HIS A 1 83 ? 5.621 -6.393 -1.779 1.00 93.69 83 HIS A C 1
ATOM 596 O O . HIS A 1 83 ? 5.102 -5.505 -1.098 1.00 93.69 83 HIS A O 1
ATOM 602 N N . ALA A 1 84 ? 6.792 -6.948 -1.451 1.00 95.44 84 ALA A N 1
ATOM 603 C CA . ALA A 1 84 ? 7.637 -6.490 -0.352 1.00 95.44 84 ALA A CA 1
ATOM 604 C C . ALA A 1 84 ? 9.109 -6.412 -0.788 1.00 95.44 84 ALA A C 1
ATOM 606 O O . ALA A 1 84 ? 9.702 -7.442 -1.114 1.00 95.44 84 ALA A O 1
ATOM 607 N N . ARG A 1 85 ? 9.723 -5.219 -0.747 1.00 92.62 85 ARG A N 1
ATOM 608 C CA . ARG A 1 85 ? 11.089 -5.003 -1.269 1.00 92.62 85 ARG A CA 1
ATOM 609 C C . ARG A 1 85 ? 12.001 -4.192 -0.345 1.00 92.62 85 ARG A C 1
ATOM 611 O O . ARG A 1 85 ? 11.581 -3.227 0.296 1.00 92.62 85 ARG A O 1
ATOM 618 N N . GLU A 1 86 ? 13.281 -4.586 -0.317 1.00 95.00 86 GLU A N 1
ATOM 619 C CA . GLU A 1 86 ? 14.360 -3.750 0.224 1.00 95.00 86 GLU A CA 1
ATOM 620 C C . GLU A 1 86 ? 14.684 -2.644 -0.776 1.00 95.00 86 GLU A C 1
ATOM 622 O O . GLU A 1 86 ? 15.128 -2.945 -1.883 1.00 95.00 86 GLU A O 1
ATOM 627 N N . VAL A 1 87 ? 14.505 -1.389 -0.379 1.00 94.69 87 VAL A N 1
ATOM 628 C CA . VAL A 1 87 ? 14.893 -0.230 -1.192 1.00 94.69 87 VAL A CA 1
ATOM 629 C C . VAL A 1 87 ? 16.322 0.194 -0.862 1.00 94.69 87 VAL A C 1
ATOM 631 O O . VAL A 1 87 ? 16.803 0.012 0.266 1.00 94.69 87 VAL A O 1
ATOM 634 N N . SER A 1 88 ? 17.019 0.783 -1.832 1.00 91.38 88 SER A N 1
ATOM 635 C CA . SER A 1 88 ? 18.393 1.276 -1.661 1.00 91.38 88 SER A CA 1
ATOM 636 C C . SER A 1 88 ? 18.473 2.497 -0.740 1.00 91.38 88 SER A C 1
ATOM 638 O O . SER A 1 88 ? 19.516 2.756 -0.125 1.00 91.38 88 SER A O 1
ATOM 640 N N . SER A 1 89 ? 17.358 3.221 -0.609 1.00 93.62 89 SER A N 1
ATOM 641 C CA . SER A 1 89 ? 17.233 4.395 0.250 1.00 93.62 89 SER A CA 1
ATOM 642 C C . SER A 1 89 ? 17.506 4.049 1.723 1.00 93.62 89 SER A C 1
ATOM 644 O O . SER A 1 89 ? 17.010 3.041 2.242 1.00 93.62 89 SER A O 1
ATOM 646 N N . PRO A 1 90 ? 18.294 4.866 2.446 1.00 95.12 90 PRO A N 1
ATOM 647 C CA . PRO A 1 90 ? 18.530 4.639 3.865 1.00 95.12 90 PRO A CA 1
ATOM 648 C C . PRO A 1 90 ? 17.239 4.845 4.668 1.00 95.12 90 PRO A C 1
ATOM 650 O O . PRO A 1 90 ? 16.373 5.627 4.300 1.00 95.12 90 PRO A O 1
ATOM 653 N N . GLU A 1 91 ? 17.129 4.211 5.838 1.00 95.25 91 GLU A N 1
ATOM 654 C CA . GLU A 1 91 ? 15.916 4.306 6.673 1.00 95.25 91 GLU A CA 1
ATOM 655 C C . GLU A 1 91 ? 15.551 5.749 7.078 1.00 95.25 91 GLU A C 1
ATOM 657 O O . GLU A 1 91 ? 14.383 6.046 7.305 1.00 95.25 91 GLU A O 1
ATOM 662 N N . SER A 1 92 ? 16.530 6.665 7.132 1.00 94.56 92 SER A N 1
ATOM 663 C CA . SER A 1 92 ? 16.292 8.096 7.388 1.00 94.56 92 SER A CA 1
ATOM 664 C C . SER A 1 92 ? 15.427 8.782 6.333 1.00 94.56 92 SER A C 1
ATOM 666 O O . SER A 1 92 ? 14.861 9.837 6.617 1.00 94.56 92 SER A O 1
ATOM 668 N N . ASP A 1 93 ? 15.353 8.187 5.147 1.00 95.31 93 ASP A N 1
ATOM 669 C CA . ASP A 1 93 ? 14.673 8.714 3.971 1.00 95.31 93 ASP A CA 1
ATOM 670 C C . ASP A 1 93 ? 13.278 8.080 3.814 1.00 95.31 93 ASP A C 1
ATOM 672 O O . ASP A 1 93 ? 12.475 8.555 3.026 1.00 95.31 93 ASP A O 1
ATOM 676 N N . LEU A 1 94 ? 12.933 7.079 4.640 1.00 94.94 94 LEU A N 1
ATOM 677 C CA . LEU A 1 94 ? 11.607 6.444 4.689 1.00 94.94 94 LEU A CA 1
ATOM 678 C C . LEU A 1 94 ? 10.661 7.099 5.711 1.00 94.94 94 LEU A C 1
ATOM 680 O O . LEU A 1 94 ? 9.771 6.455 6.267 1.00 94.94 94 LEU A O 1
ATOM 684 N N . GLY A 1 95 ? 10.870 8.380 6.018 1.00 94.69 95 GLY A N 1
ATOM 685 C CA . GLY A 1 95 ? 9.910 9.159 6.799 1.00 94.69 95 GLY A CA 1
ATOM 686 C C . GLY A 1 95 ? 8.670 9.493 5.966 1.00 94.69 95 GLY A C 1
ATOM 687 O O . GLY A 1 95 ? 8.777 9.669 4.758 1.00 94.69 95 GLY A O 1
ATOM 688 N N . LEU A 1 96 ? 7.504 9.656 6.606 1.00 95.25 96 LEU A N 1
ATOM 689 C CA . LEU A 1 96 ? 6.233 9.873 5.895 1.00 95.25 96 LEU A CA 1
ATOM 690 C C . LEU A 1 96 ? 6.277 11.017 4.873 1.00 95.25 96 LEU A C 1
ATOM 692 O O . LEU A 1 96 ? 5.745 10.869 3.781 1.00 95.25 96 LEU A O 1
ATOM 696 N N . GLY A 1 97 ? 6.907 12.145 5.218 1.00 93.88 97 GLY A N 1
ATOM 697 C CA . GLY A 1 97 ? 7.010 13.287 4.306 1.00 93.88 97 GLY A CA 1
ATOM 698 C C . GLY A 1 97 ? 7.774 12.957 3.024 1.00 93.88 97 GLY A C 1
ATOM 699 O O . GLY A 1 97 ? 7.301 13.302 1.951 1.00 93.88 97 GLY A O 1
ATOM 700 N N . SER A 1 98 ? 8.893 12.238 3.139 1.00 94.44 98 SER A N 1
ATOM 701 C CA . SER A 1 98 ? 9.694 11.819 1.983 1.00 94.44 98 SER A CA 1
ATOM 702 C C . SER A 1 98 ? 9.016 10.716 1.177 1.00 94.44 98 SER A C 1
ATOM 704 O O . SER A 1 98 ? 9.041 10.749 -0.037 1.00 94.44 98 SER A O 1
ATOM 706 N N . LEU A 1 99 ? 8.285 9.807 1.828 1.00 95.06 99 LEU A N 1
ATOM 707 C CA . LEU A 1 99 ? 7.465 8.821 1.113 1.00 95.06 99 LEU A CA 1
ATOM 708 C C . LEU A 1 99 ? 6.270 9.429 0.370 1.00 95.06 99 LEU A C 1
ATOM 710 O O . LEU A 1 99 ? 5.716 8.775 -0.500 1.00 95.06 99 LEU A O 1
ATOM 714 N N . THR A 1 100 ? 5.808 10.614 0.776 1.00 94.81 100 THR A N 1
ATOM 715 C CA . THR A 1 100 ? 4.621 11.253 0.188 1.00 94.81 100 THR A CA 1
ATOM 716 C C . THR A 1 100 ? 4.989 12.188 -0.966 1.00 94.81 100 THR A C 1
ATOM 718 O O . THR A 1 100 ? 4.193 12.350 -1.887 1.00 94.81 100 THR A O 1
ATOM 721 N N . ASP A 1 101 ? 6.150 12.850 -0.907 1.00 93.12 101 ASP A N 1
ATOM 722 C CA . ASP A 1 101 ? 6.604 13.781 -1.944 1.00 93.12 101 ASP A CA 1
ATOM 723 C C . ASP A 1 101 ? 7.414 13.028 -3.016 1.00 93.12 101 ASP A C 1
ATOM 725 O O . ASP A 1 101 ? 8.552 12.654 -2.749 1.00 93.12 101 ASP A O 1
ATOM 729 N N . PRO A 1 102 ? 6.887 12.849 -4.242 1.00 92.75 102 PRO A N 1
ATOM 730 C CA . PRO A 1 102 ? 7.546 12.057 -5.283 1.00 92.75 102 PRO A CA 1
ATOM 731 C C . PRO A 1 102 ? 8.796 12.723 -5.877 1.00 92.75 102 PRO A C 1
ATOM 733 O O . PRO 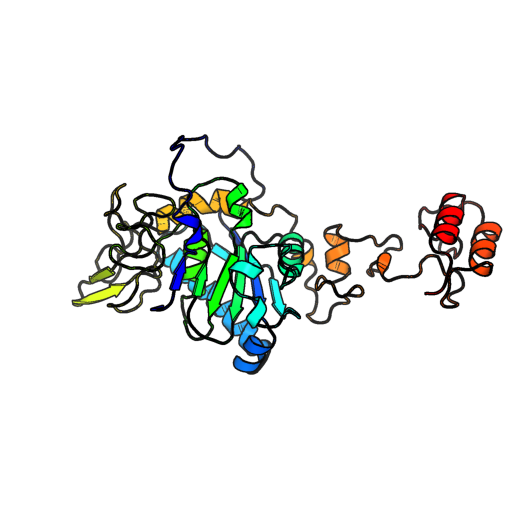A 1 102 ? 9.359 12.208 -6.843 1.00 92.75 102 PRO A O 1
ATOM 736 N N . ALA A 1 103 ? 9.176 13.912 -5.401 1.00 93.38 103 ALA A N 1
ATOM 737 C CA . ALA A 1 103 ? 10.248 14.709 -5.982 1.00 93.38 103 ALA A CA 1
ATOM 738 C C . ALA A 1 103 ? 11.114 15.429 -4.932 1.00 93.38 103 ALA A C 1
ATOM 740 O O . ALA A 1 103 ? 11.762 16.435 -5.259 1.00 93.38 103 ALA A O 1
ATOM 741 N N . ASP A 1 104 ? 11.147 14.953 -3.681 1.00 92.31 104 ASP A N 1
ATOM 742 C CA . ASP A 1 104 ? 12.031 15.511 -2.647 1.00 92.31 104 ASP A CA 1
ATOM 743 C C . ASP A 1 104 ? 13.474 14.966 -2.728 1.00 92.31 104 ASP A C 1
ATOM 745 O O . ASP A 1 104 ? 14.377 15.480 -2.047 1.00 92.31 104 ASP A O 1
ATOM 749 N N . GLY A 1 105 ? 13.713 13.996 -3.620 1.00 91.12 105 GLY A N 1
ATOM 750 C CA . GLY A 1 105 ? 15.002 13.360 -3.860 1.00 91.12 105 GLY A CA 1
ATOM 751 C C . GLY A 1 105 ? 15.319 12.249 -2.862 1.00 91.12 105 GLY A C 1
ATOM 752 O O . GLY A 1 105 ? 16.496 11.900 -2.714 1.00 91.12 105 GLY A O 1
ATOM 753 N N . ARG A 1 106 ? 14.322 11.739 -2.133 1.00 92.50 106 ARG A N 1
ATOM 754 C CA . ARG A 1 106 ? 14.460 10.704 -1.107 1.00 92.50 106 ARG A CA 1
ATOM 755 C C . ARG A 1 106 ? 13.395 9.640 -1.294 1.00 92.50 106 ARG A C 1
ATOM 757 O O . ARG A 1 106 ? 12.218 9.870 -1.076 1.00 92.50 106 ARG A O 1
ATOM 764 N N . ALA A 1 107 ? 13.843 8.424 -1.592 1.00 91.06 107 ALA A N 1
ATOM 765 C CA . ALA A 1 107 ? 12.949 7.294 -1.824 1.00 91.06 107 ALA A CA 1
ATOM 766 C C . ALA A 1 107 ? 11.900 7.530 -2.936 1.00 91.06 107 ALA A C 1
ATOM 768 O O . ALA A 1 107 ? 10.933 6.781 -3.007 1.00 91.06 107 ALA A O 1
ATOM 769 N N . ASP A 1 108 ? 12.128 8.483 -3.852 1.00 90.81 108 ASP A N 1
ATOM 770 C CA . ASP A 1 108 ? 11.240 8.794 -4.986 1.00 90.81 108 ASP A CA 1
ATOM 771 C C . ASP A 1 108 ? 10.889 7.544 -5.827 1.00 90.81 108 ASP A C 1
ATOM 773 O O . ASP A 1 108 ? 9.761 7.401 -6.298 1.00 90.81 108 ASP A O 1
ATOM 777 N N . GLY A 1 109 ? 11.824 6.587 -5.952 1.00 90.12 109 GLY A N 1
ATOM 778 C CA . GLY A 1 109 ? 11.613 5.308 -6.652 1.00 90.12 109 GLY A CA 1
ATOM 779 C C . GLY A 1 109 ? 10.479 4.447 -6.074 1.00 90.12 109 GLY A C 1
ATOM 780 O O . GLY A 1 109 ? 9.903 3.621 -6.777 1.00 90.12 109 GLY A O 1
ATOM 781 N N . VAL A 1 110 ? 10.061 4.691 -4.826 1.00 94.88 110 VAL A N 1
ATOM 782 C CA . VAL A 1 110 ? 8.898 4.027 -4.215 1.00 94.88 110 VAL A CA 1
ATOM 783 C C . VAL A 1 110 ? 7.606 4.326 -4.979 1.00 94.88 110 VAL A C 1
ATOM 785 O O . VAL A 1 110 ? 6.723 3.472 -5.024 1.00 94.88 110 VAL A O 1
ATOM 788 N N . HIS A 1 111 ? 7.482 5.493 -5.617 1.00 93.12 111 HIS A N 1
ATOM 789 C CA . HIS A 1 111 ? 6.313 5.802 -6.444 1.00 93.12 111 HIS A CA 1
ATOM 790 C C . HIS A 1 111 ? 6.283 4.972 -7.732 1.00 93.12 111 HIS A C 1
ATOM 792 O O . HIS A 1 111 ? 5.213 4.508 -8.115 1.00 93.12 111 HIS A O 1
ATOM 798 N N . LEU A 1 112 ? 7.444 4.717 -8.345 1.00 89.44 112 LEU A N 1
ATOM 799 C CA . LEU A 1 112 ? 7.546 3.828 -9.506 1.00 89.44 112 LEU A CA 1
ATOM 800 C C . LEU A 1 112 ? 7.156 2.398 -9.119 1.00 89.44 112 LEU A C 1
ATOM 802 O O . LEU A 1 112 ? 6.334 1.783 -9.791 1.00 89.44 112 LEU A O 1
ATOM 806 N N . LEU A 1 113 ? 7.664 1.902 -7.986 1.00 92.25 113 LEU A N 1
ATOM 807 C CA . LEU A 1 113 ? 7.270 0.604 -7.429 1.00 92.25 113 LEU A CA 1
ATOM 808 C C . LEU A 1 113 ? 5.762 0.526 -7.165 1.00 92.25 113 LEU A C 1
ATOM 810 O O . LEU A 1 113 ? 5.126 -0.474 -7.489 1.00 92.25 113 LEU A O 1
ATOM 814 N N . ARG A 1 114 ? 5.181 1.572 -6.569 1.00 93.75 114 ARG A N 1
ATOM 815 C CA . ARG A 1 114 ? 3.744 1.628 -6.284 1.00 93.75 114 ARG A CA 1
ATOM 816 C C . ARG A 1 114 ? 2.921 1.493 -7.563 1.00 93.75 114 ARG A C 1
ATOM 818 O O . ARG A 1 114 ? 1.945 0.750 -7.565 1.00 93.75 114 ARG A O 1
ATOM 825 N N . ASP A 1 115 ? 3.315 2.190 -8.623 1.00 90.06 115 ASP A N 1
ATOM 826 C CA . ASP A 1 115 ? 2.621 2.141 -9.907 1.00 90.06 115 ASP A CA 1
ATOM 827 C C . ASP A 1 115 ? 2.836 0.785 -10.612 1.00 90.06 115 ASP A C 1
ATOM 829 O O . ASP A 1 115 ? 1.876 0.203 -11.111 1.00 90.06 115 ASP A O 1
ATOM 833 N N . ALA A 1 116 ? 4.056 0.234 -10.583 1.00 87.25 116 ALA A N 1
ATOM 834 C CA . ALA A 1 116 ? 4.394 -1.045 -11.216 1.00 87.25 116 ALA A CA 1
ATOM 835 C C . ALA A 1 116 ? 3.673 -2.251 -10.592 1.00 87.25 116 ALA A C 1
ATOM 837 O O . ALA A 1 116 ? 3.281 -3.176 -11.297 1.00 87.25 116 ALA A O 1
ATOM 838 N N . TYR A 1 117 ? 3.474 -2.238 -9.274 1.00 89.94 117 TYR A N 1
ATOM 839 C CA . TYR A 1 117 ? 2.749 -3.291 -8.554 1.00 89.94 117 TYR A CA 1
ATOM 840 C C . TYR A 1 117 ? 1.286 -2.935 -8.277 1.00 89.94 117 TYR A C 1
ATOM 842 O O . TYR A 1 117 ? 0.664 -3.586 -7.447 1.00 89.94 117 TYR A O 1
ATOM 850 N N . ALA A 1 118 ? 0.748 -1.898 -8.928 1.00 90.50 118 ALA A N 1
ATOM 851 C CA . ALA A 1 118 ? -0.649 -1.486 -8.787 1.00 90.50 118 ALA A CA 1
ATOM 852 C C . ALA A 1 118 ? -1.104 -1.261 -7.326 1.00 90.50 118 ALA A C 1
ATOM 854 O O . ALA A 1 118 ? -2.257 -1.469 -6.977 1.00 90.50 118 ALA A O 1
ATOM 855 N N . ALA A 1 119 ? -0.208 -0.816 -6.441 1.00 94.62 119 ALA A N 1
ATOM 856 C CA . ALA A 1 119 ? -0.507 -0.760 -5.014 1.00 94.62 119 ALA A CA 1
ATOM 857 C C . ALA A 1 119 ? -1.345 0.472 -4.630 1.00 94.62 119 ALA A C 1
ATOM 859 O O . ALA A 1 119 ? -0.905 1.627 -4.746 1.00 94.62 119 ALA A O 1
ATOM 860 N N . ASP A 1 120 ? -2.525 0.243 -4.057 1.00 96.19 120 ASP A N 1
ATOM 861 C CA . ASP A 1 120 ? -3.378 1.304 -3.519 1.00 96.19 120 ASP A CA 1
ATOM 862 C C . ASP A 1 120 ? -2.738 2.007 -2.322 1.00 96.19 120 ASP A C 1
ATOM 864 O O . ASP A 1 120 ? -2.898 3.218 -2.155 1.00 96.19 120 ASP A O 1
ATOM 868 N N . GLN A 1 121 ? -1.998 1.265 -1.497 1.00 96.75 121 GLN A N 1
ATOM 869 C CA . GLN A 1 121 ? -1.354 1.739 -0.274 1.00 96.75 121 GLN A CA 1
ATOM 870 C C . GLN A 1 121 ? 0.130 1.376 -0.252 1.00 96.75 121 GLN A C 1
ATOM 872 O O . GLN A 1 121 ? 0.529 0.289 -0.667 1.00 96.75 121 GLN A O 1
ATOM 877 N N . VAL A 1 122 ? 0.946 2.251 0.332 1.00 98.25 122 VAL A N 1
ATOM 878 C CA . VAL A 1 122 ? 2.364 1.981 0.584 1.00 98.25 122 VAL A CA 1
ATOM 879 C C . VAL A 1 122 ? 2.656 2.056 2.075 1.00 98.25 122 VAL A C 1
ATOM 881 O O . VAL A 1 122 ? 2.380 3.060 2.736 1.00 98.25 122 VAL A O 1
ATOM 884 N N . VAL A 1 123 ? 3.273 1.000 2.602 1.00 98.31 123 VAL A N 1
ATOM 885 C CA . VAL A 1 123 ? 3.724 0.932 3.993 1.00 98.31 123 VAL A CA 1
ATOM 886 C C . VAL A 1 123 ? 5.241 0.801 4.029 1.00 98.31 123 VAL A C 1
ATOM 888 O O . VAL A 1 123 ? 5.799 -0.208 3.602 1.00 98.31 123 VAL A O 1
ATOM 891 N N . ALA A 1 124 ? 5.925 1.783 4.610 1.00 97.94 124 ALA A N 1
ATOM 892 C CA . ALA A 1 124 ? 7.338 1.643 4.927 1.00 97.94 124 ALA A CA 1
ATOM 893 C C . ALA A 1 124 ? 7.527 0.979 6.293 1.00 97.94 124 ALA A C 1
ATOM 895 O O . ALA A 1 124 ? 7.060 1.483 7.318 1.00 97.94 124 ALA A O 1
ATOM 896 N N . VAL A 1 125 ? 8.250 -0.136 6.332 1.00 97.06 125 VAL A N 1
ATOM 897 C CA . VAL A 1 125 ? 8.594 -0.839 7.571 1.00 97.06 125 VAL A CA 1
ATOM 898 C C . VAL A 1 125 ? 9.994 -0.435 8.029 1.00 97.06 125 VAL A C 1
ATOM 900 O O . VAL A 1 125 ? 10.985 -0.651 7.330 1.00 97.06 125 VAL A O 1
ATOM 903 N N . VAL A 1 126 ? 10.081 0.127 9.237 1.00 95.81 126 VAL A N 1
ATOM 904 C CA . VAL A 1 126 ? 11.324 0.679 9.807 1.00 95.81 126 VAL A CA 1
ATOM 905 C C . VAL A 1 126 ? 11.761 -0.066 11.068 1.00 95.81 126 VAL A C 1
ATOM 907 O O . VAL A 1 126 ? 10.951 -0.661 11.781 1.00 95.81 126 VAL A O 1
ATOM 910 N N . SER A 1 127 ? 13.061 -0.039 11.362 1.00 94.06 127 SER A N 1
ATOM 911 C CA . SER A 1 127 ? 13.689 -0.820 12.433 1.00 94.06 127 SER A CA 1
ATOM 912 C C . SER A 1 127 ? 13.216 -0.489 13.853 1.00 94.06 127 SER A C 1
ATOM 914 O O . SER A 1 127 ? 13.315 -1.352 14.720 1.00 94.06 127 SER A O 1
ATOM 916 N N . GLY A 1 128 ? 12.728 0.732 14.093 1.00 88.44 128 GLY A N 1
ATOM 917 C CA . GLY A 1 128 ? 12.317 1.221 15.413 1.00 88.44 128 GLY A CA 1
ATOM 918 C C . GLY A 1 128 ? 10.857 0.938 15.787 1.00 88.44 128 GLY A C 1
ATOM 919 O O . GLY A 1 128 ? 10.214 0.023 15.280 1.00 88.44 128 GLY A O 1
ATOM 920 N N . GLY A 1 129 ? 10.315 1.754 16.695 1.00 87.38 129 GLY A N 1
ATOM 921 C CA . GLY A 1 129 ? 8.915 1.703 17.124 1.00 87.38 129 GLY A CA 1
ATOM 922 C C . GLY A 1 129 ? 8.158 2.998 16.828 1.00 87.38 129 GLY A C 1
ATOM 923 O O . GLY A 1 129 ? 8.764 4.028 16.545 1.00 87.38 129 GLY A O 1
ATOM 924 N N . GLY A 1 130 ? 6.833 2.945 16.959 1.00 89.00 130 GLY A N 1
ATOM 925 C CA . GLY A 1 130 ? 5.927 4.024 16.566 1.00 89.00 130 GLY A CA 1
ATOM 926 C C . GLY A 1 130 ? 5.403 3.837 15.146 1.00 89.00 130 GLY A C 1
ATOM 927 O O . GLY A 1 130 ? 5.723 2.853 14.478 1.00 89.00 130 GLY A O 1
ATOM 928 N N . GLY A 1 131 ? 4.578 4.775 14.715 1.00 92.94 131 GLY A N 1
ATOM 929 C CA . GLY A 1 131 ? 4.081 4.829 13.351 1.00 92.94 131 GLY A CA 1
ATOM 930 C C . GLY A 1 131 ? 3.554 6.210 13.034 1.00 92.94 131 GLY A C 1
ATOM 931 O O . GLY A 1 131 ? 3.377 7.054 13.916 1.00 92.94 131 GLY A O 1
ATOM 932 N N . VAL A 1 132 ? 3.408 6.473 11.751 1.00 94.50 132 VAL A N 1
ATOM 933 C CA . VAL A 1 132 ? 2.850 7.729 11.282 1.00 94.50 132 VAL A CA 1
ATOM 934 C C . VAL A 1 132 ? 2.208 7.483 9.931 1.00 94.50 132 VAL A C 1
ATOM 936 O O . VAL A 1 132 ? 2.784 6.819 9.071 1.00 94.50 132 VAL A O 1
ATOM 939 N N . ALA A 1 133 ? 1.026 8.038 9.740 1.00 94.94 133 ALA A N 1
ATOM 940 C CA . ALA A 1 133 ? 0.275 7.913 8.508 1.00 94.94 133 ALA A CA 1
ATOM 941 C C . ALA A 1 133 ? -0.224 9.277 8.059 1.00 94.94 133 ALA A C 1
ATOM 943 O O . ALA A 1 133 ? -0.353 10.222 8.850 1.00 94.94 133 ALA A O 1
ATOM 944 N N . ASN A 1 134 ? -0.533 9.375 6.776 1.00 90.56 134 ASN A N 1
ATOM 945 C CA . ASN A 1 134 ? -1.415 10.434 6.342 1.00 90.56 134 ASN A CA 1
ATOM 946 C C . ASN A 1 134 ? -2.847 10.109 6.773 1.00 90.56 134 ASN A C 1
ATOM 948 O O . ASN A 1 134 ? -3.221 8.977 7.071 1.00 90.56 134 ASN A O 1
ATOM 952 N N . GLY A 1 135 ? -3.659 11.150 6.864 1.00 88.38 135 GLY A N 1
ATOM 953 C CA . GLY A 1 135 ? -5.063 11.010 7.197 1.00 88.38 135 GLY A CA 1
ATOM 954 C C . GLY A 1 135 ? -5.917 11.129 5.957 1.00 88.38 135 GLY A C 1
ATOM 955 O O . GLY A 1 135 ? -5.663 12.019 5.156 1.00 88.38 135 GLY A O 1
ATOM 956 N N . MET A 1 136 ? -6.975 10.331 5.840 1.00 90.31 136 MET A N 1
ATOM 957 C CA . MET A 1 136 ? -8.012 10.586 4.842 1.00 90.31 136 MET A CA 1
ATOM 958 C C . MET A 1 136 ? -9.203 11.338 5.435 1.00 90.31 136 MET A C 1
ATOM 960 O O . MET A 1 136 ? -9.815 10.899 6.409 1.00 90.31 136 MET A O 1
ATOM 964 N N . TRP A 1 137 ? -9.532 12.489 4.843 1.00 88.62 137 TRP A N 1
ATOM 965 C CA . TRP A 1 137 ? -10.612 13.375 5.302 1.00 88.62 137 TRP A CA 1
ATOM 966 C C . TRP A 1 137 ? -11.730 13.588 4.276 1.00 88.62 137 TRP A C 1
ATOM 968 O O . TRP A 1 137 ? -12.739 14.211 4.602 1.00 88.62 137 TRP A O 1
ATOM 978 N N . THR A 1 138 ? -11.569 13.084 3.054 1.00 89.38 138 THR A N 1
ATOM 979 C CA . THR A 1 138 ? -12.595 13.088 2.006 1.00 89.38 138 THR A CA 1
ATOM 980 C C . THR A 1 138 ? -12.512 11.802 1.178 1.00 89.38 138 THR A C 1
ATOM 982 O O . THR A 1 138 ? -11.503 11.109 1.238 1.00 89.38 138 THR A O 1
ATOM 985 N N . LEU A 1 139 ? -13.570 11.465 0.438 1.00 90.00 139 LEU A N 1
ATOM 986 C CA . LEU A 1 139 ? -13.612 10.320 -0.485 1.00 90.00 139 LEU A CA 1
ATOM 987 C C . LEU A 1 139 ? -13.365 10.778 -1.927 1.00 90.00 139 LEU A C 1
ATOM 989 O O . LEU A 1 139 ? -14.166 10.505 -2.816 1.00 90.00 139 LEU A O 1
ATOM 993 N N . GLU A 1 140 ? -12.281 11.514 -2.140 1.00 86.75 140 GLU A N 1
ATOM 994 C CA . GLU A 1 140 ? -11.913 12.024 -3.461 1.00 86.75 140 GLU A CA 1
ATOM 995 C C . GLU A 1 140 ? -10.702 11.256 -4.014 1.00 86.75 140 GLU A C 1
ATOM 997 O O . GLU A 1 140 ? -9.859 10.802 -3.235 1.00 86.75 140 GLU A O 1
ATOM 1002 N N . PRO A 1 141 ? -10.585 11.096 -5.346 1.00 81.94 141 PRO A N 1
ATOM 1003 C CA . PRO A 1 141 ? -9.466 10.376 -5.955 1.00 81.94 141 PRO A CA 1
ATOM 1004 C C . PRO A 1 141 ? -8.085 10.975 -5.652 1.00 81.94 141 PRO A C 1
ATOM 1006 O O . PRO A 1 141 ? -7.097 10.251 -5.656 1.00 81.94 141 PRO A O 1
ATOM 1009 N N . ASP A 1 142 ? -8.000 12.277 -5.370 1.00 85.44 142 ASP A N 1
ATOM 1010 C CA . ASP A 1 142 ? -6.743 12.967 -5.042 1.00 85.44 142 ASP A CA 1
ATOM 1011 C C . ASP A 1 142 ? -6.147 12.530 -3.694 1.00 85.44 142 ASP A C 1
ATOM 1013 O O . ASP A 1 142 ? -4.948 12.680 -3.462 1.00 85.44 142 ASP A O 1
ATOM 1017 N N . MET A 1 143 ? -6.947 11.905 -2.826 1.00 91.19 143 MET A N 1
ATOM 1018 C CA . MET A 1 143 ? -6.453 11.285 -1.597 1.00 91.19 143 MET A CA 1
ATOM 1019 C C . MET A 1 143 ? -5.479 10.127 -1.865 1.00 91.19 143 MET A C 1
ATOM 1021 O O . MET A 1 143 ? -4.725 9.765 -0.959 1.00 91.19 143 MET A O 1
ATOM 1025 N N . ALA A 1 144 ? -5.430 9.595 -3.095 1.00 92.75 144 ALA A N 1
ATOM 1026 C CA . ALA A 1 144 ? -4.461 8.583 -3.511 1.00 92.75 144 ALA A CA 1
ATOM 1027 C C . ALA A 1 144 ? -3.006 9.034 -3.319 1.00 92.75 144 ALA A C 1
ATOM 1029 O O . ALA A 1 144 ? -2.152 8.212 -2.969 1.00 92.75 144 ALA A O 1
ATOM 1030 N N . ASP A 1 145 ? -2.724 10.329 -3.487 1.00 92.00 145 ASP A N 1
ATOM 1031 C CA . ASP A 1 145 ? -1.384 10.907 -3.318 1.00 92.00 145 ASP A CA 1
ATOM 1032 C C . ASP A 1 145 ? -0.905 10.840 -1.860 1.00 92.00 145 ASP A C 1
ATOM 1034 O O . ASP A 1 145 ? 0.281 10.967 -1.578 1.00 92.00 145 ASP A O 1
ATOM 1038 N N . LEU A 1 146 ? -1.821 10.599 -0.920 1.00 92.44 146 LEU A N 1
ATOM 1039 C CA . LEU A 1 146 ? -1.543 10.524 0.508 1.00 92.44 146 LEU A CA 1
ATOM 1040 C C . LEU A 1 146 ? -1.565 9.090 1.049 1.00 92.44 146 LEU A C 1
ATOM 1042 O O . LEU A 1 146 ? -1.435 8.916 2.252 1.00 92.44 146 LEU A O 1
ATOM 1046 N N . ALA A 1 147 ? -1.683 8.059 0.215 1.00 95.50 147 ALA A N 1
ATOM 1047 C CA . ALA A 1 147 ? -1.811 6.655 0.629 1.00 95.50 147 ALA A CA 1
ATOM 1048 C C . ALA A 1 147 ? -0.509 6.005 1.155 1.00 95.50 147 ALA A C 1
ATOM 1050 O O . ALA A 1 147 ? -0.142 4.894 0.771 1.00 95.50 147 ALA A O 1
ATOM 1051 N N . PHE A 1 148 ? 0.208 6.708 2.026 1.00 97.50 148 PHE A N 1
ATOM 1052 C CA . PHE A 1 148 ? 1.518 6.333 2.541 1.00 97.50 148 PHE A CA 1
ATOM 1053 C C . PHE A 1 148 ? 1.488 6.304 4.063 1.00 97.50 148 PHE A C 1
ATOM 1055 O O . PHE A 1 148 ? 0.888 7.168 4.709 1.00 97.50 148 PHE A O 1
ATOM 1062 N N . CYS A 1 149 ? 2.140 5.312 4.658 1.00 97.38 149 CYS A N 1
ATOM 1063 C CA . CYS A 1 149 ? 2.381 5.297 6.092 1.00 97.38 149 CYS A CA 1
ATOM 1064 C C . CYS A 1 149 ? 3.694 4.600 6.458 1.00 97.38 149 CYS A C 1
ATOM 1066 O O . CYS A 1 149 ? 4.314 3.905 5.655 1.00 97.38 149 CYS A O 1
ATOM 1068 N N . VAL A 1 150 ? 4.133 4.809 7.696 1.00 96.94 150 VAL A N 1
ATOM 1069 C CA . VAL A 1 150 ? 5.352 4.235 8.267 1.00 96.94 150 VAL A CA 1
ATOM 1070 C C . VAL A 1 150 ? 4.978 3.396 9.478 1.00 96.94 150 VAL A C 1
ATOM 1072 O O . VAL A 1 150 ? 4.328 3.886 10.399 1.00 96.94 150 VAL A O 1
ATOM 1075 N N . SER A 1 151 ? 5.440 2.150 9.508 1.00 95.69 151 SER A N 1
ATOM 1076 C CA . SER A 1 151 ? 5.203 1.192 10.586 1.00 95.69 151 SER A CA 1
ATOM 1077 C C . SER A 1 151 ? 6.514 0.733 11.220 1.00 95.69 151 SER A C 1
ATOM 1079 O O . SER A 1 151 ? 7.344 0.078 10.590 1.00 95.69 151 SER A O 1
ATOM 1081 N N . GLY A 1 152 ? 6.700 1.044 12.502 1.00 94.00 152 GLY A N 1
ATOM 1082 C CA . GLY A 1 152 ? 7.839 0.572 13.284 1.00 94.00 152 GLY A CA 1
ATOM 1083 C C . GLY A 1 152 ? 7.662 -0.869 13.768 1.00 94.00 152 GLY A C 1
ATOM 1084 O O . GLY A 1 152 ? 6.677 -1.198 14.438 1.00 94.00 152 GLY A O 1
ATOM 1085 N N . ARG A 1 153 ? 8.652 -1.721 13.493 1.00 91.81 153 ARG A N 1
ATOM 1086 C CA . ARG A 1 153 ? 8.661 -3.156 13.834 1.00 91.81 153 ARG A CA 1
ATOM 1087 C C . ARG A 1 153 ? 8.485 -3.445 15.328 1.00 91.81 153 ARG A C 1
ATOM 1089 O O . ARG A 1 153 ? 7.808 -4.404 15.692 1.00 91.81 153 ARG A O 1
ATOM 1096 N N . ASP A 1 154 ? 8.988 -2.579 16.206 1.00 87.38 154 ASP A N 1
ATOM 1097 C CA . ASP A 1 154 ? 8.896 -2.762 17.664 1.00 87.38 154 ASP A CA 1
ATOM 1098 C C . ASP A 1 154 ? 7.475 -2.515 18.232 1.00 87.38 154 ASP A C 1
ATOM 1100 O O . ASP A 1 154 ? 7.263 -2.577 19.445 1.00 87.38 154 ASP A O 1
ATOM 1104 N N . SER A 1 155 ? 6.485 -2.187 17.386 1.00 83.12 155 SER A N 1
ATOM 1105 C CA . SER A 1 155 ? 5.111 -1.815 17.783 1.00 83.12 155 SER A CA 1
ATOM 1106 C C . SER A 1 155 ? 4.018 -2.821 17.397 1.00 83.12 155 SER A C 1
ATOM 1108 O O . SER A 1 155 ? 2.831 -2.493 17.450 1.00 83.12 155 SER A O 1
ATOM 1110 N N . LEU A 1 156 ? 4.404 -4.052 17.062 1.00 68.19 156 LEU A N 1
ATOM 1111 C CA . LEU A 1 156 ? 3.502 -5.177 16.796 1.00 68.19 156 LEU A CA 1
ATOM 1112 C C . LEU A 1 156 ? 2.532 -5.475 17.967 1.00 68.19 156 LEU A C 1
ATOM 1114 O O . LEU A 1 156 ? 2.840 -5.168 19.124 1.00 68.19 156 LEU A O 1
ATOM 1118 N N . PRO A 1 157 ? 1.360 -6.097 17.703 1.00 79.94 157 PRO A N 1
ATOM 1119 C CA . PRO A 1 157 ? 0.977 -6.743 16.437 1.00 79.94 157 PRO A CA 1
ATOM 1120 C C . PRO A 1 157 ? 0.196 -5.884 15.427 1.00 79.94 157 PRO A C 1
ATOM 1122 O O . PRO A 1 157 ? 0.163 -6.256 14.260 1.00 79.94 157 PRO A O 1
ATOM 1125 N N . PHE A 1 158 ? -0.395 -4.753 15.829 1.00 89.94 158 PHE A N 1
ATOM 1126 C CA . PHE A 1 158 ? -1.378 -4.021 15.002 1.00 89.94 158 PHE A CA 1
ATOM 1127 C C . PHE A 1 158 ? -0.914 -2.645 14.510 1.00 89.94 158 PHE A C 1
ATOM 1129 O O . PHE A 1 158 ? -1.751 -1.826 14.147 1.00 89.94 158 PHE A O 1
ATOM 1136 N N . ILE A 1 159 ? 0.392 -2.353 14.522 1.00 92.81 159 ILE A N 1
ATOM 1137 C CA . ILE A 1 159 ? 0.892 -1.050 14.051 1.00 92.81 159 ILE A CA 1
ATOM 1138 C C . ILE A 1 159 ? 0.524 -0.799 12.586 1.00 92.81 159 ILE A C 1
ATOM 1140 O O . ILE A 1 159 ? -0.102 0.210 12.306 1.00 92.81 159 ILE A O 1
ATOM 1144 N N . MET A 1 160 ? 0.776 -1.749 11.682 1.00 95.19 160 MET A N 1
ATOM 1145 C CA . MET A 1 160 ? 0.383 -1.610 10.276 1.00 95.19 160 MET A CA 1
ATOM 1146 C C . MET A 1 160 ? -1.127 -1.398 10.137 1.00 95.19 160 MET A C 1
ATOM 1148 O O . MET A 1 160 ? -1.557 -0.470 9.465 1.00 95.19 160 MET A O 1
ATOM 1152 N N . THR A 1 161 ? -1.934 -2.193 10.844 1.00 96.94 161 THR A N 1
ATOM 1153 C CA . THR A 1 161 ? -3.397 -2.049 10.845 1.00 96.94 161 THR A CA 1
ATOM 1154 C C . THR A 1 161 ? -3.844 -0.664 11.320 1.00 96.94 161 THR A C 1
ATOM 1156 O O . THR A 1 161 ? -4.828 -0.125 10.820 1.00 96.94 161 THR A O 1
ATOM 1159 N N . HIS A 1 162 ? -3.135 -0.093 12.297 1.00 96.38 162 HIS A N 1
ATOM 1160 C CA . HIS A 1 162 ? -3.402 1.234 12.837 1.00 96.38 162 HIS A CA 1
ATOM 1161 C C . HIS A 1 162 ? -3.097 2.325 11.807 1.00 96.38 162 HIS A C 1
ATOM 1163 O O . HIS A 1 162 ? -3.947 3.165 11.519 1.00 96.38 162 HIS A O 1
ATOM 1169 N N . GLU A 1 163 ? -1.907 2.274 11.215 1.00 96.75 163 GLU A N 1
ATOM 1170 C CA . GLU A 1 163 ? -1.447 3.290 10.271 1.00 96.75 163 GLU A CA 1
ATOM 1171 C C . GLU A 1 163 ? -2.198 3.220 8.932 1.00 96.75 163 GLU A C 1
ATOM 1173 O O . GLU A 1 163 ? -2.658 4.241 8.428 1.00 96.75 163 GLU A O 1
ATOM 1178 N N . VAL A 1 164 ? -2.442 2.020 8.395 1.00 97.38 164 VAL A N 1
ATOM 1179 C CA . VAL A 1 164 ? -3.323 1.836 7.226 1.00 97.38 164 VAL A CA 1
ATOM 1180 C C . VAL A 1 164 ? -4.745 2.306 7.548 1.00 97.38 164 VAL A C 1
ATOM 1182 O O . VAL A 1 164 ? -5.396 2.931 6.716 1.00 97.38 164 VAL A O 1
ATOM 1185 N N . GLY A 1 165 ? -5.220 2.103 8.782 1.00 96.94 165 GLY A N 1
ATOM 1186 C CA . GLY A 1 165 ? -6.504 2.633 9.237 1.00 96.94 165 GLY A CA 1
ATOM 1187 C C . GLY A 1 165 ? -6.631 4.149 9.051 1.00 96.94 165 GLY A C 1
ATOM 1188 O O . GLY A 1 165 ? -7.687 4.625 8.635 1.00 96.94 165 GLY A O 1
ATOM 1189 N N . HIS A 1 166 ? -5.574 4.922 9.305 1.00 96.44 166 HIS A N 1
ATOM 1190 C CA . HIS A 1 166 ? -5.584 6.369 9.070 1.00 96.44 166 HIS A CA 1
ATOM 1191 C C . HIS A 1 166 ? -5.691 6.741 7.588 1.00 96.44 166 HIS A C 1
ATOM 1193 O O . HIS A 1 166 ? -6.503 7.612 7.250 1.00 96.44 166 HIS A O 1
ATOM 1199 N N . ASN A 1 167 ? -4.978 6.028 6.710 1.00 95.38 167 ASN A N 1
ATOM 1200 C CA . ASN A 1 167 ? -5.119 6.183 5.258 1.00 95.38 167 ASN A CA 1
ATOM 1201 C C . ASN A 1 167 ? -6.537 5.817 4.778 1.00 95.38 167 ASN A C 1
ATOM 1203 O O . ASN A 1 167 ? -7.024 6.372 3.800 1.00 95.38 167 ASN A O 1
ATOM 1207 N N . LEU A 1 168 ? -7.242 4.946 5.510 1.00 96.31 168 LEU A N 1
ATOM 1208 C CA . LEU A 1 168 ? -8.647 4.585 5.275 1.00 96.31 168 LEU A CA 1
ATOM 1209 C C . LEU A 1 168 ? -9.653 5.526 5.960 1.00 96.31 168 LEU A C 1
ATOM 1211 O O . LEU A 1 168 ? -10.866 5.313 5.869 1.00 96.31 168 LEU A O 1
ATOM 1215 N N . GLY A 1 169 ? -9.179 6.583 6.625 1.00 94.69 169 GLY A N 1
ATOM 1216 C CA . GLY A 1 169 ? -10.008 7.625 7.234 1.00 94.69 169 GLY A CA 1
ATOM 1217 C C . GLY A 1 169 ? -10.442 7.343 8.671 1.00 94.69 169 GLY A C 1
ATOM 1218 O O . GLY A 1 169 ? -11.293 8.061 9.216 1.00 94.69 169 GLY A O 1
ATOM 1219 N N . CYS A 1 170 ? -9.890 6.303 9.301 1.00 95.94 170 CYS A N 1
ATOM 1220 C CA . CYS A 1 170 ? -10.065 6.046 10.722 1.00 95.94 170 CYS A CA 1
ATOM 1221 C C . CYS A 1 170 ? -9.335 7.091 11.564 1.00 95.94 170 CYS A C 1
ATOM 1223 O O . CYS A 1 170 ? -8.272 7.600 11.209 1.00 95.94 170 CYS A O 1
ATOM 1225 N N . CYS A 1 171 ? -9.880 7.359 12.742 1.00 93.94 171 CYS A N 1
ATOM 1226 C CA . CYS A 1 171 ? -9.227 8.173 13.753 1.00 93.94 171 CYS A CA 1
ATOM 1227 C C . CYS A 1 171 ? -9.143 7.440 15.086 1.00 93.94 171 CYS A C 1
ATOM 1229 O O . CYS A 1 171 ? -9.769 6.392 15.309 1.00 93.94 171 CYS A O 1
ATOM 1231 N N . HIS A 1 172 ? -8.348 8.023 15.978 1.00 94.06 172 HIS A N 1
ATOM 1232 C CA . HIS A 1 172 ? -8.165 7.528 17.324 1.00 94.06 172 HIS A CA 1
ATOM 1233 C C . HIS A 1 172 ? -9.462 7.534 18.136 1.00 94.06 172 HIS A C 1
ATOM 1235 O O . HIS A 1 172 ? -10.482 8.104 17.740 1.00 94.06 172 HIS A O 1
ATOM 1241 N N . ALA A 1 173 ? -9.444 6.880 19.296 1.00 92.62 173 ALA A N 1
ATOM 1242 C CA . ALA A 1 173 ? -10.566 6.984 20.215 1.00 92.62 173 ALA A CA 1
ATOM 1243 C C . ALA A 1 173 ? -10.715 8.418 20.738 1.00 92.62 173 ALA A C 1
ATOM 1245 O O . ALA A 1 173 ? -9.733 9.113 20.986 1.00 92.62 173 ALA A O 1
ATOM 1246 N N . SER A 1 174 ? -11.956 8.850 20.965 1.00 87.38 174 SER A N 1
ATOM 1247 C CA . SER A 1 174 ? -12.230 10.177 21.526 1.00 87.38 174 SER A CA 1
ATOM 1248 C C . SER A 1 174 ? -11.420 10.425 22.807 1.00 87.38 174 SER A C 1
ATOM 1250 O O . SER A 1 174 ? -11.506 9.653 23.765 1.00 87.38 174 SER A O 1
ATOM 1252 N N . GLY A 1 175 ? -10.697 11.546 22.841 1.00 84.44 175 GLY A N 1
ATOM 1253 C CA . GLY A 1 175 ? -9.811 11.933 23.944 1.00 84.44 175 GLY A CA 1
ATOM 1254 C C . GLY A 1 175 ? -8.342 11.553 23.742 1.00 84.44 175 GLY A C 1
ATOM 1255 O O . GLY A 1 175 ? -7.512 11.959 24.555 1.00 84.44 175 GLY A O 1
ATOM 1256 N N . ASP A 1 176 ? -8.019 10.824 22.673 1.00 88.00 176 ASP A N 1
ATOM 1257 C CA . ASP A 1 176 ? -6.640 10.576 22.250 1.00 88.00 176 ASP A CA 1
ATOM 1258 C C . ASP A 1 176 ? -6.094 11.767 21.458 1.00 88.00 176 ASP A C 1
ATOM 1260 O O . ASP A 1 176 ? -6.840 12.470 20.779 1.00 88.00 176 ASP A O 1
ATOM 1264 N N . GLY A 1 177 ? -4.783 12.001 21.570 1.00 80.25 177 GLY A N 1
ATOM 1265 C CA . GLY A 1 177 ? -4.071 13.002 20.770 1.00 80.25 177 GLY A CA 1
ATOM 1266 C C . GLY A 1 177 ? -3.623 12.452 19.410 1.00 80.25 177 GLY A C 1
ATOM 1267 O O . GLY A 1 177 ? -4.171 11.472 18.920 1.00 80.25 177 GLY A O 1
ATOM 1268 N N . GLY A 1 178 ? -2.584 13.051 18.819 1.00 74.62 178 GLY A N 1
ATOM 1269 C CA . GLY A 1 178 ? -1.915 12.499 17.629 1.00 74.62 178 GLY A CA 1
ATOM 1270 C C . GLY A 1 178 ? -2.560 12.856 16.286 1.00 74.62 178 GLY A C 1
ATOM 1271 O O . GLY A 1 178 ? -2.617 12.006 15.409 1.00 74.62 178 GLY A O 1
ATOM 1272 N N . GLY A 1 179 ? -3.063 14.085 16.127 1.00 73.06 179 GLY A N 1
ATOM 1273 C CA . GLY A 1 179 ? -3.497 14.620 14.823 1.00 73.06 179 GLY A CA 1
ATOM 1274 C C . GLY A 1 179 ? -4.979 14.415 14.484 1.00 73.06 179 GLY A C 1
ATOM 1275 O O . GLY A 1 179 ? -5.512 15.084 13.602 1.00 73.06 179 GLY A O 1
ATOM 1276 N N . CYS A 1 180 ? -5.691 13.568 15.230 1.00 80.81 180 CYS A N 1
ATOM 1277 C CA . CYS A 1 180 ? -7.148 13.498 15.148 1.00 80.81 180 CYS A CA 1
ATOM 1278 C C . CYS A 1 180 ? -7.798 14.765 15.734 1.00 80.81 180 CYS A C 1
ATOM 1280 O O . CYS A 1 180 ? -7.360 15.229 16.789 1.00 80.81 180 CYS A O 1
ATOM 1282 N N . PRO A 1 181 ? -8.850 15.324 15.103 1.00 69.88 181 PRO A N 1
ATOM 1283 C CA . PRO A 1 181 ? -9.582 16.463 15.658 1.00 69.88 181 PRO A CA 1
ATOM 1284 C C . PRO A 1 181 ? -10.094 16.169 17.072 1.00 69.88 181 PRO A C 1
ATOM 1286 O O . PRO A 1 181 ? -10.370 15.018 17.400 1.00 69.88 181 PRO A O 1
ATOM 1289 N N . ASP A 1 182 ? -10.297 17.195 17.900 1.00 58.38 182 ASP A N 1
ATOM 1290 C CA . ASP A 1 182 ? -10.931 17.012 19.210 1.00 58.38 182 ASP A CA 1
ATOM 1291 C C . ASP A 1 182 ? -12.347 16.421 19.042 1.00 58.38 182 ASP A C 1
ATOM 1293 O O . ASP A 1 182 ? -13.235 17.043 18.455 1.00 58.38 182 ASP A O 1
ATOM 1297 N N . GLY A 1 183 ? -12.561 15.206 19.562 1.00 53.66 183 GLY A N 1
ATOM 1298 C CA . GLY A 1 183 ? -13.775 14.405 19.316 1.00 53.66 183 GLY A CA 1
ATOM 1299 C C . GLY A 1 183 ? -13.667 13.438 18.127 1.00 53.66 183 GLY A C 1
ATOM 1300 O O . GLY A 1 183 ? -14.648 12.797 17.771 1.00 53.66 183 GLY A O 1
ATOM 1301 N N . GLY A 1 184 ? -12.481 13.328 17.535 1.00 62.50 184 GLY A N 1
ATOM 1302 C CA . GLY A 1 184 ? -12.132 12.462 16.421 1.00 62.50 184 GLY A CA 1
ATOM 1303 C C . GLY A 1 184 ? -12.870 12.778 15.115 1.00 62.50 184 GLY A C 1
ATOM 1304 O O . GLY A 1 184 ? -13.236 13.926 14.857 1.00 62.50 184 GLY A O 1
ATOM 1305 N N . GLY A 1 185 ? -13.030 11.771 14.259 1.00 70.50 185 GLY A N 1
ATOM 1306 C CA . GLY A 1 185 ? -13.720 11.882 12.979 1.00 70.50 185 GLY A CA 1
ATOM 1307 C C . GLY A 1 185 ? -12.890 12.526 11.867 1.00 70.50 185 GLY A C 1
ATOM 1308 O O . GLY A 1 185 ? -13.125 13.677 11.485 1.00 70.50 185 GLY A O 1
ATOM 1309 N N . LEU A 1 186 ? -11.904 11.778 11.361 1.00 80.88 186 LEU A N 1
ATOM 1310 C CA . LEU A 1 186 ? -11.056 12.210 10.245 1.00 80.88 186 LEU A CA 1
ATOM 1311 C C . LEU A 1 186 ? -11.881 12.350 8.964 1.00 80.88 186 LEU A C 1
ATOM 1313 O O . LEU A 1 186 ? -12.029 13.464 8.466 1.00 80.88 186 LEU A O 1
ATOM 1317 N N . LEU A 1 187 ? -12.471 11.236 8.517 1.00 91.69 187 LEU A N 1
ATOM 1318 C CA . LEU A 1 187 ? -13.324 11.157 7.332 1.00 91.69 187 LEU A CA 1
ATOM 1319 C C . LEU A 1 187 ? -14.806 11.382 7.653 1.00 91.69 187 LEU A C 1
ATOM 1321 O O . LEU A 1 187 ? -15.473 12.208 7.037 1.00 91.69 187 LEU A O 1
ATOM 1325 N N . PHE A 1 188 ? -15.325 10.666 8.651 1.00 92.81 188 PHE A N 1
ATOM 1326 C CA . PHE A 1 188 ? -16.705 10.789 9.110 1.00 92.81 188 PHE A CA 1
ATOM 1327 C C . PHE A 1 188 ? -16.732 11.103 10.602 1.00 92.81 188 PHE A C 1
ATOM 1329 O O . PHE A 1 188 ? -15.834 10.668 11.319 1.00 92.81 188 PHE A O 1
ATOM 1336 N N . PRO A 1 189 ? -17.774 11.774 11.129 1.00 91.00 189 PRO A N 1
ATOM 1337 C CA . PRO A 1 189 ? -17.853 12.091 12.555 1.00 91.00 189 PRO A CA 1
ATOM 1338 C C . PRO A 1 189 ? -17.676 10.880 13.488 1.00 91.00 189 PRO A C 1
ATOM 1340 O O . PRO A 1 189 ? -17.163 11.035 14.587 1.00 91.00 189 PRO A O 1
ATOM 1343 N N . TYR A 1 190 ? -18.063 9.679 13.052 1.00 93.50 190 TYR A N 1
ATOM 1344 C CA . TYR A 1 190 ? -17.968 8.434 13.822 1.00 93.50 190 TYR A CA 1
ATOM 1345 C C . TYR A 1 190 ? -16.688 7.619 13.582 1.00 93.50 190 TYR A C 1
ATOM 1347 O O . TYR A 1 190 ? -16.570 6.536 14.163 1.00 93.50 190 TYR A O 1
ATOM 1355 N N . SER A 1 191 ? -15.748 8.098 12.754 1.00 95.62 191 SER A N 1
ATOM 1356 C CA . SER A 1 191 ? -14.469 7.432 12.459 1.00 95.62 191 SER A CA 1
ATOM 1357 C C . SER A 1 191 ? -13.536 7.436 13.675 1.00 95.62 191 SER A C 1
ATOM 1359 O O . SER A 1 191 ? -12.486 8.068 13.648 1.00 95.62 191 SER A O 1
ATOM 1361 N N . ASN A 1 192 ? -13.914 6.767 14.762 1.00 95.44 192 ASN A N 1
ATOM 1362 C CA . ASN A 1 192 ? -13.180 6.779 16.021 1.00 95.44 192 ASN A CA 1
ATOM 1363 C C . ASN A 1 192 ? -12.939 5.370 16.541 1.00 95.44 192 ASN A C 1
ATOM 1365 O O . ASN A 1 192 ? -13.827 4.513 16.514 1.00 95.44 192 ASN A O 1
ATOM 1369 N N . GLY A 1 193 ? -11.752 5.160 17.108 1.00 95.88 193 GLY A N 1
ATOM 1370 C CA . GLY A 1 193 ? -11.457 4.000 17.939 1.00 95.88 193 GLY A CA 1
ATOM 1371 C C . GLY A 1 193 ? -12.313 3.979 19.209 1.00 95.88 193 GLY A C 1
ATOM 1372 O O . GLY A 1 193 ? -13.018 4.935 19.544 1.00 95.88 193 GLY A O 1
ATOM 1373 N N . HIS A 1 194 ? -12.237 2.890 19.967 1.00 96.06 194 HIS A N 1
ATOM 1374 C CA . HIS A 1 194 ? -13.004 2.756 21.195 1.00 96.06 194 HIS A CA 1
ATOM 1375 C C . HIS A 1 194 ? -12.242 2.052 22.317 1.00 96.06 194 HIS A C 1
ATOM 1377 O O . HIS A 1 194 ? -11.403 1.175 22.101 1.00 96.06 194 HIS A O 1
ATOM 1383 N N . ARG A 1 195 ? -12.597 2.427 23.547 1.00 96.62 195 ARG A N 1
ATOM 1384 C CA . ARG A 1 195 ? -12.224 1.728 24.776 1.00 96.62 195 ARG A CA 1
ATOM 1385 C C . ARG A 1 195 ? -13.490 1.371 25.530 1.00 96.62 195 ARG A C 1
ATOM 1387 O O . ARG A 1 195 ? -14.351 2.229 25.716 1.00 96.62 195 ARG A O 1
ATOM 1394 N N . PHE A 1 196 ? -13.581 0.137 26.006 1.00 97.50 196 PHE A N 1
ATOM 1395 C CA . PHE A 1 196 ? -14.775 -0.370 26.676 1.00 97.50 196 PHE A CA 1
ATOM 1396 C C . PHE A 1 196 ? -14.411 -1.350 27.788 1.00 97.50 196 PHE A C 1
ATOM 1398 O O . PHE A 1 196 ? -13.430 -2.082 27.707 1.00 97.50 196 PHE A O 1
ATOM 1405 N N . THR A 1 197 ? -15.209 -1.377 28.854 1.00 98.44 197 THR A N 1
ATOM 1406 C CA . THR A 1 197 ? -15.051 -2.365 29.927 1.00 98.44 197 THR A CA 1
ATOM 1407 C C . THR A 1 197 ? -15.949 -3.557 29.647 1.00 98.44 197 THR A C 1
ATOM 1409 O O . THR A 1 197 ? -17.175 -3.425 29.692 1.00 98.44 197 THR A O 1
ATOM 1412 N N . GLY A 1 198 ? -15.341 -4.706 29.367 1.00 98.12 198 GLY A N 1
ATOM 1413 C CA . GLY A 1 198 ? -16.049 -5.951 29.097 1.00 98.12 198 GLY A CA 1
ATOM 1414 C C . GLY A 1 198 ? -16.746 -6.530 30.334 1.00 98.12 198 GLY A C 1
ATOM 1415 O O . GLY A 1 198 ? -16.600 -6.034 31.456 1.00 98.12 198 GLY A O 1
ATOM 1416 N N . LEU A 1 199 ? -17.535 -7.591 30.150 1.00 98.25 199 LEU A N 1
ATOM 1417 C CA . LEU A 1 199 ? -18.234 -8.271 31.247 1.00 98.25 199 LEU A CA 1
ATOM 1418 C C . LEU A 1 199 ? -17.275 -8.935 32.241 1.00 98.25 199 LEU A C 1
ATOM 1420 O O . LEU A 1 199 ? -17.633 -9.069 33.412 1.00 98.25 199 LEU A O 1
ATOM 1424 N N . SER A 1 200 ? -16.065 -9.298 31.809 1.00 97.69 200 SER A N 1
ATOM 1425 C CA . SER A 1 200 ? -14.996 -9.764 32.700 1.00 97.69 200 SER A CA 1
ATOM 1426 C C . SER A 1 200 ? -14.476 -8.684 33.661 1.00 97.69 200 SER A C 1
ATOM 1428 O O . SER A 1 200 ? -13.811 -9.005 34.645 1.00 97.69 200 SER A O 1
ATOM 1430 N N . GLY A 1 201 ? -14.785 -7.409 33.400 1.00 97.94 201 GLY A N 1
ATOM 1431 C CA . GLY A 1 201 ? -14.229 -6.256 34.107 1.00 97.94 201 GLY A CA 1
ATOM 1432 C C . GLY A 1 201 ? -12.922 -5.731 33.507 1.00 97.94 201 GLY A C 1
ATOM 1433 O O . GLY A 1 201 ? -12.434 -4.695 33.958 1.00 97.94 201 GLY A O 1
ATOM 1434 N N . THR A 1 202 ? -12.371 -6.392 32.485 1.00 98.25 202 THR A N 1
ATOM 1435 C CA . THR A 1 202 ? -11.199 -5.907 31.746 1.00 98.25 202 THR A CA 1
ATOM 1436 C C . THR A 1 202 ? -11.553 -4.665 30.934 1.00 98.25 202 THR A C 1
ATOM 1438 O O . THR A 1 202 ? -12.573 -4.623 30.244 1.00 98.25 202 THR A O 1
ATOM 1441 N N . LEU A 1 203 ? -10.704 -3.639 31.017 1.00 98.25 203 LEU A N 1
ATOM 1442 C CA . LEU A 1 203 ? -10.735 -2.513 30.089 1.00 98.25 203 LEU A CA 1
ATOM 1443 C C . LEU A 1 203 ? -10.035 -2.939 28.798 1.00 98.25 203 LEU A C 1
ATOM 1445 O O . LEU A 1 203 ? -8.832 -3.172 28.815 1.00 98.25 203 LEU A O 1
ATOM 1449 N N . TRP A 1 204 ? -10.782 -3.016 27.706 1.00 97.88 204 TRP A N 1
ATOM 1450 C CA . TRP A 1 204 ? -10.295 -3.330 26.368 1.00 97.88 204 TRP A CA 1
ATOM 1451 C C . TRP A 1 204 ? -10.158 -2.066 25.523 1.00 97.88 204 TRP A C 1
ATOM 1453 O O . TRP A 1 204 ? -10.836 -1.062 25.771 1.00 97.88 204 TRP A O 1
ATOM 1463 N N . ARG A 1 205 ? -9.311 -2.139 24.495 1.00 96.25 205 ARG A N 1
ATOM 1464 C CA . ARG A 1 205 ? -9.157 -1.111 23.462 1.00 96.25 205 ARG A CA 1
ATOM 1465 C C . ARG A 1 205 ? -9.087 -1.735 22.066 1.00 96.25 205 ARG A C 1
ATOM 1467 O O . ARG A 1 205 ? -8.481 -2.794 21.886 1.00 96.25 205 ARG A O 1
ATOM 1474 N N . THR A 1 206 ? -9.714 -1.080 21.096 1.00 97.12 206 THR A N 1
ATOM 1475 C CA . THR A 1 206 ? -9.642 -1.424 19.661 1.00 97.12 206 THR A CA 1
ATOM 1476 C C . THR A 1 206 ? -8.321 -0.956 19.052 1.00 97.12 206 THR A C 1
ATOM 1478 O O . THR A 1 206 ? -7.716 -0.045 19.615 1.00 97.12 206 THR A O 1
ATOM 1481 N N . VAL A 1 207 ? -7.937 -1.467 17.876 1.00 96.56 207 VAL A N 1
ATOM 1482 C CA . VAL A 1 207 ? -6.697 -1.137 17.128 1.00 96.56 207 VAL A CA 1
ATOM 1483 C C . VAL A 1 207 ? -6.375 0.366 17.110 1.00 96.56 207 VAL A C 1
ATOM 1485 O O . VAL A 1 207 ? -5.247 0.755 17.396 1.00 96.56 207 VAL A O 1
ATOM 1488 N N . MET A 1 208 ? -7.371 1.224 16.866 1.00 95.00 208 MET A N 1
ATOM 1489 C CA . MET A 1 208 ? -7.181 2.681 16.770 1.00 95.00 208 MET A CA 1
ATOM 1490 C C . MET A 1 208 ? -7.128 3.425 18.116 1.00 95.00 208 MET A C 1
ATOM 1492 O O . MET A 1 208 ? -7.088 4.645 18.137 1.00 95.00 208 MET A O 1
ATOM 1496 N N . ALA A 1 209 ? -7.178 2.753 19.265 1.00 94.06 209 ALA A N 1
ATOM 1497 C CA . ALA A 1 209 ? -7.247 3.419 20.567 1.00 94.06 209 ALA A CA 1
ATOM 1498 C C . ALA A 1 209 ? -5.920 3.328 21.333 1.00 94.06 209 ALA A C 1
ATOM 1500 O O . ALA A 1 209 ? -5.306 2.264 21.429 1.00 94.06 209 ALA A O 1
ATOM 1501 N N . TYR A 1 210 ? -5.491 4.427 21.952 1.00 91.44 210 TYR A N 1
ATOM 1502 C CA . TYR A 1 210 ? -4.283 4.438 22.780 1.00 91.44 210 TYR A CA 1
ATOM 1503 C C . TYR A 1 210 ? -4.482 3.733 24.122 1.00 91.44 210 TYR A C 1
ATOM 1505 O O . TYR A 1 210 ? -5.552 3.222 24.462 1.00 91.44 210 TYR A O 1
ATOM 1513 N N . SER A 1 211 ? -3.419 3.669 24.923 1.00 90.12 211 SER A N 1
ATOM 1514 C CA . SER A 1 211 ? -3.537 3.252 26.322 1.00 90.12 211 SER A CA 1
ATOM 1515 C C . SER A 1 211 ? -4.437 4.257 27.060 1.00 90.12 211 SER A C 1
ATOM 1517 O O . SER A 1 211 ? -4.569 5.402 26.621 1.00 90.12 211 SER A O 1
ATOM 1519 N N . PRO A 1 212 ? -5.128 3.865 28.140 1.00 93.38 212 PRO A N 1
ATOM 1520 C CA . PRO A 1 212 ? -5.101 2.564 28.809 1.00 93.38 212 PRO A CA 1
ATOM 1521 C C . PRO A 1 212 ? -5.992 1.503 28.138 1.00 93.38 212 PRO A C 1
ATOM 1523 O O . PRO A 1 212 ? -6.817 1.812 27.281 1.00 93.38 212 PRO A O 1
ATOM 1526 N N . GLY A 1 213 ? -5.849 0.256 28.592 1.00 93.44 213 GLY A N 1
ATOM 1527 C CA . GLY A 1 213 ? -6.652 -0.893 28.166 1.00 93.44 213 GLY A CA 1
ATOM 1528 C C . GLY A 1 213 ? -5.816 -2.001 27.527 1.00 93.44 213 GLY A C 1
ATOM 1529 O O . GLY A 1 213 ? -4.756 -1.746 26.955 1.00 93.44 213 GLY A O 1
ATOM 1530 N N . GLU A 1 214 ? -6.300 -3.233 27.636 1.00 94.19 214 GLU A N 1
ATOM 1531 C CA . GLU A 1 214 ? -5.725 -4.403 26.978 1.00 94.19 214 GLU A CA 1
ATOM 1532 C C . GLU A 1 214 ? -6.070 -4.403 25.490 1.00 94.19 214 GLU A C 1
ATOM 1534 O O . GLU A 1 214 ? -7.185 -4.046 25.094 1.00 94.19 214 GLU A O 1
ATOM 1539 N N . TRP A 1 215 ? -5.100 -4.793 24.662 1.00 90.69 215 TRP A N 1
ATOM 1540 C CA . TRP A 1 215 ? -5.297 -4.894 23.219 1.00 90.69 215 TRP A CA 1
ATOM 1541 C C . TRP A 1 215 ? -6.368 -5.917 22.866 1.00 90.69 215 TRP A C 1
ATOM 1543 O O . TRP A 1 215 ? -6.436 -6.995 23.454 1.00 90.69 215 TRP A O 1
ATOM 1553 N N . SER A 1 216 ? -7.155 -5.583 21.850 1.00 93.88 216 SER A N 1
ATOM 1554 C CA . SER A 1 216 ? -8.040 -6.519 21.172 1.00 93.88 216 SER A CA 1
ATOM 1555 C C . SER A 1 216 ? -7.785 -6.477 19.660 1.00 93.88 216 SER A C 1
ATOM 1557 O O . SER A 1 216 ? -7.482 -5.399 19.140 1.00 93.88 216 SER A O 1
ATOM 1559 N N . PRO A 1 217 ? -7.892 -7.618 18.953 1.00 95.38 217 PRO A N 1
ATOM 1560 C CA . PRO A 1 217 ? -7.741 -7.703 17.499 1.00 95.38 217 PRO A CA 1
ATOM 1561 C C . PRO A 1 217 ? -9.019 -7.201 16.809 1.00 95.38 217 PRO A C 1
ATOM 1563 O O . PRO A 1 217 ? -9.714 -7.969 16.151 1.00 95.38 217 PRO A O 1
ATOM 1566 N N . LEU A 1 218 ? -9.411 -5.951 17.076 1.00 97.88 218 LEU A N 1
ATOM 1567 C CA . LEU A 1 218 ? -10.712 -5.399 16.693 1.00 97.88 218 LEU A CA 1
ATOM 1568 C C . LEU A 1 218 ? -10.589 -3.955 16.220 1.00 97.88 218 LEU A C 1
ATOM 1570 O O . LEU A 1 218 ? -10.027 -3.107 16.916 1.00 97.88 218 LEU A O 1
ATOM 1574 N N . ILE A 1 219 ? -11.228 -3.656 15.097 1.00 98.50 219 ILE A N 1
ATOM 1575 C CA . ILE A 1 219 ? -11.677 -2.313 14.723 1.00 98.50 219 ILE A CA 1
ATOM 1576 C C . ILE A 1 219 ? -12.996 -2.002 15.459 1.00 98.50 219 ILE A C 1
ATOM 1578 O O . ILE A 1 219 ? -13.809 -2.900 15.696 1.00 98.50 219 ILE A O 1
ATOM 1582 N N . SER A 1 220 ? -13.218 -0.747 15.862 1.00 98.31 220 SER A N 1
ATOM 1583 C CA . SER A 1 220 ? -14.460 -0.346 16.538 1.00 98.31 220 SER A CA 1
ATOM 1584 C C . SER A 1 220 ? -15.678 -0.569 15.641 1.00 98.31 220 SER A C 1
ATOM 1586 O O . SER A 1 220 ? -15.727 -0.069 14.518 1.00 98.31 220 SER A O 1
ATOM 1588 N N . ASN A 1 221 ? -16.661 -1.314 16.155 1.00 98.56 221 ASN A N 1
ATOM 1589 C CA . ASN A 1 221 ? -17.931 -1.581 15.488 1.00 98.56 221 ASN A CA 1
ATOM 1590 C C . ASN A 1 221 ? -19.046 -1.759 16.546 1.00 98.56 221 ASN A C 1
ATOM 1592 O O . ASN A 1 221 ? -18.998 -2.692 17.351 1.00 98.56 221 ASN A O 1
ATOM 1596 N N . PRO A 1 222 ? -20.082 -0.904 16.589 1.00 98.38 222 PRO A N 1
ATOM 1597 C CA . PRO A 1 222 ? -21.144 -0.998 17.593 1.00 98.38 222 PRO A CA 1
ATOM 1598 C C . PRO A 1 222 ? -22.028 -2.253 17.471 1.00 98.38 222 PRO A C 1
ATOM 1600 O O . PRO A 1 222 ? -22.756 -2.567 18.416 1.00 98.38 222 PRO A O 1
ATOM 1603 N N . ALA A 1 223 ? -21.992 -2.965 16.340 1.00 98.44 223 ALA A N 1
ATOM 1604 C CA . ALA A 1 223 ? -22.729 -4.210 16.125 1.00 98.44 223 ALA A CA 1
ATOM 1605 C C . ALA A 1 223 ? -21.961 -5.462 16.592 1.00 98.44 223 ALA A C 1
ATOM 1607 O O . ALA A 1 223 ? -22.587 -6.482 16.891 1.00 98.44 223 ALA A O 1
ATOM 1608 N N . VAL A 1 224 ? -20.633 -5.381 16.711 1.00 98.69 224 VAL A N 1
ATOM 1609 C CA . VAL A 1 224 ? -19.774 -6.496 17.127 1.00 98.69 224 VAL A CA 1
ATOM 1610 C C . VAL A 1 224 ? -19.610 -6.495 18.642 1.00 98.69 224 VAL A C 1
ATOM 1612 O O . VAL A 1 224 ? -19.386 -5.455 19.263 1.00 98.69 224 VAL A O 1
ATOM 1615 N N . LEU A 1 225 ? -19.720 -7.675 19.258 1.00 98.44 225 LEU A N 1
ATOM 1616 C CA . LEU A 1 225 ? -19.512 -7.852 20.693 1.00 98.44 225 LEU A CA 1
ATOM 1617 C C . LEU A 1 225 ? -18.160 -8.505 20.978 1.00 98.44 225 LEU A C 1
ATOM 1619 O O . LEU A 1 225 ? -17.846 -9.556 20.428 1.00 98.44 225 LEU A O 1
ATOM 1623 N N . PHE A 1 226 ? -17.432 -7.966 21.950 1.00 98.31 226 PHE A N 1
ATOM 1624 C CA . PHE A 1 226 ? -16.263 -8.603 22.547 1.00 98.31 226 PHE A CA 1
ATOM 1625 C C . PHE A 1 226 ? -16.376 -8.552 24.064 1.00 98.31 226 PHE A C 1
ATOM 1627 O O . PHE A 1 226 ? -16.799 -7.544 24.632 1.00 98.31 226 PHE A O 1
ATOM 1634 N N . ASP A 1 227 ? -16.085 -9.672 24.730 1.00 98.19 227 ASP A N 1
ATOM 1635 C CA . ASP A 1 227 ? -16.311 -9.814 26.176 1.00 98.19 227 ASP A CA 1
ATOM 1636 C C . ASP A 1 227 ? -17.738 -9.362 26.585 1.00 98.19 227 ASP A C 1
ATOM 1638 O O . ASP A 1 227 ? -17.968 -8.665 27.575 1.00 98.19 227 ASP A O 1
ATOM 1642 N N . GLY A 1 228 ? -18.720 -9.701 25.737 1.00 98.00 228 GLY A N 1
ATOM 1643 C CA . GLY A 1 228 ? -20.141 -9.396 25.917 1.00 98.00 228 GLY A CA 1
ATOM 1644 C C . GLY A 1 228 ? -20.532 -7.914 25.851 1.00 98.00 228 GLY A C 1
ATOM 1645 O O . GLY A 1 228 ? -21.629 -7.566 26.300 1.00 98.00 228 GLY A O 1
ATOM 1646 N N . LYS A 1 229 ? -19.673 -7.036 25.322 1.00 98.50 229 LYS A N 1
ATOM 1647 C CA . LYS A 1 229 ? -19.946 -5.603 25.141 1.00 98.50 229 LYS A CA 1
ATOM 1648 C C . LYS A 1 229 ? -19.698 -5.157 23.700 1.00 98.50 229 LYS A C 1
ATOM 1650 O O . LYS A 1 229 ? -18.796 -5.706 23.077 1.00 98.50 229 LYS A O 1
ATOM 1655 N N . PRO A 1 230 ? -20.468 -4.180 23.184 1.00 98.44 230 PRO A N 1
ATOM 1656 C CA . PRO A 1 230 ? -20.179 -3.559 21.897 1.00 98.44 230 PRO A CA 1
ATOM 1657 C C . PRO A 1 230 ? -18.750 -3.026 21.844 1.00 98.44 230 PRO A C 1
ATOM 1659 O O . PRO A 1 230 ? -18.291 -2.410 22.808 1.00 98.44 230 PRO A O 1
ATOM 1662 N N . THR A 1 231 ? -18.066 -3.250 20.725 1.00 98.44 231 THR A N 1
ATOM 1663 C CA . THR A 1 231 ? -16.688 -2.779 20.511 1.00 98.44 231 THR A CA 1
ATOM 1664 C C . THR A 1 231 ? -16.647 -1.340 19.998 1.00 98.44 231 THR A C 1
ATOM 1666 O O . THR A 1 231 ? -15.572 -0.759 19.883 1.00 98.44 231 THR A O 1
ATOM 1669 N N . GLY A 1 232 ? -17.811 -0.746 19.726 1.00 97.94 232 GLY A N 1
ATOM 1670 C CA . GLY A 1 232 ? -17.986 0.625 19.265 1.00 97.94 232 GLY A CA 1
ATOM 1671 C C . GLY A 1 232 ? -19.197 1.325 19.886 1.00 97.94 232 GLY A C 1
ATOM 1672 O O . GLY A 1 232 ? -19.934 0.756 20.697 1.00 97.94 232 GLY A O 1
ATOM 1673 N N . VAL A 1 233 ? -19.419 2.575 19.478 1.00 97.12 233 VAL A N 1
ATOM 1674 C CA . VAL A 1 233 ? -20.544 3.417 19.920 1.00 97.12 233 VAL A CA 1
ATOM 1675 C C . VAL A 1 233 ? -21.372 3.811 18.698 1.00 97.12 233 VAL A C 1
ATOM 1677 O O . VAL A 1 233 ? -20.813 4.388 17.767 1.00 97.12 233 VAL A O 1
ATOM 1680 N N . PRO A 1 234 ? -22.688 3.532 18.669 1.00 95.75 234 PRO A N 1
ATOM 1681 C CA . PRO A 1 234 ? -23.517 3.867 17.519 1.00 95.75 234 PRO A CA 1
ATOM 1682 C C . PRO A 1 234 ? -23.766 5.377 17.417 1.00 95.75 234 PRO A C 1
ATOM 1684 O O . PRO A 1 234 ? -23.819 6.080 18.428 1.00 95.75 234 PRO A O 1
ATOM 1687 N N . GLY A 1 235 ? -24.030 5.848 16.199 1.00 90.00 235 GLY A N 1
ATOM 1688 C CA . GLY A 1 235 ? -24.459 7.218 15.909 1.00 90.00 235 GLY A CA 1
ATOM 1689 C C . GLY A 1 235 ? -23.566 7.921 14.891 1.00 90.00 235 GLY A C 1
ATOM 1690 O O . GLY A 1 235 ? -22.448 7.492 14.640 1.00 90.00 235 GLY A O 1
ATOM 1691 N N . ASP A 1 236 ? -24.069 9.021 14.326 1.00 88.62 236 ASP A N 1
ATOM 1692 C CA . ASP A 1 236 ? -23.403 9.779 13.256 1.00 88.62 236 ASP A CA 1
ATOM 1693 C C . ASP A 1 236 ? -22.722 11.070 13.760 1.00 88.62 236 ASP A C 1
ATOM 1695 O O . ASP A 1 236 ? -22.674 12.087 13.070 1.00 88.62 236 ASP A O 1
ATOM 1699 N N . THR A 1 237 ? -22.249 11.072 15.006 1.00 86.31 237 THR A N 1
ATOM 1700 C CA . THR A 1 237 ? -21.637 12.237 15.667 1.00 86.31 237 THR A CA 1
ATOM 1701 C C . THR A 1 237 ? -20.208 11.926 16.106 1.00 86.31 237 THR A C 1
ATOM 1703 O O . THR A 1 237 ? -19.817 10.765 16.146 1.00 86.31 237 THR A O 1
ATOM 1706 N N . SER A 1 238 ? -19.460 12.948 16.536 1.00 82.56 238 SER A N 1
ATOM 1707 C CA . SER A 1 238 ? -18.113 12.814 17.130 1.00 82.56 238 SER A CA 1
ATOM 1708 C C . SER A 1 238 ? -18.052 11.954 18.400 1.00 82.56 238 SER A C 1
ATOM 1710 O O . SER A 1 238 ? -16.985 11.576 18.863 1.00 82.56 238 SER A O 1
ATOM 1712 N N . SER A 1 239 ? -19.197 11.605 18.991 1.00 85.38 239 SER A N 1
ATOM 1713 C CA . SER A 1 239 ? -19.257 10.637 20.093 1.00 85.38 239 SER A CA 1
ATOM 1714 C C . SER A 1 239 ? -19.417 9.185 19.630 1.00 85.38 239 SER A C 1
ATOM 1716 O O . SER A 1 239 ? -19.377 8.286 20.469 1.00 85.38 239 SER A O 1
ATOM 1718 N N . GLY A 1 240 ? -19.668 8.954 18.338 1.00 92.94 240 GLY A N 1
ATOM 1719 C CA . GLY A 1 240 ? -19.712 7.625 17.732 1.00 92.94 240 GLY A CA 1
ATOM 1720 C C . GLY A 1 240 ? -18.315 7.011 17.636 1.00 92.94 240 GLY A C 1
ATOM 1721 O O . GLY A 1 240 ? -17.317 7.728 17.639 1.00 92.94 240 GLY A O 1
ATOM 1722 N N . ALA A 1 241 ? -18.247 5.686 17.571 1.00 96.56 241 ALA A N 1
ATOM 1723 C CA . ALA A 1 241 ? -17.009 4.939 17.376 1.00 96.56 241 ALA A CA 1
ATOM 1724 C C . ALA A 1 241 ? -17.301 3.715 16.509 1.00 96.56 241 ALA A C 1
ATOM 1726 O O . ALA A 1 241 ? -17.735 2.681 17.019 1.00 96.56 241 ALA A O 1
ATOM 1727 N N . ASP A 1 242 ? -17.118 3.878 15.203 1.00 97.88 242 ASP A N 1
ATOM 1728 C CA . ASP A 1 242 ? -17.445 2.890 14.177 1.00 97.88 242 ASP A CA 1
ATOM 1729 C C . ASP A 1 242 ? -16.451 2.989 13.007 1.00 97.88 242 ASP A C 1
ATOM 1731 O O . ASP A 1 242 ? -16.800 3.350 11.883 1.00 97.88 242 ASP A O 1
ATOM 1735 N N . ASN A 1 243 ? -15.174 2.714 13.289 1.00 98.19 243 ASN A N 1
ATOM 1736 C CA . ASN A 1 243 ? -14.142 2.686 12.253 1.00 98.19 243 ASN A CA 1
ATOM 1737 C C . ASN A 1 243 ? -14.368 1.545 11.251 1.00 98.19 243 ASN A C 1
ATOM 1739 O O . ASN A 1 243 ? -13.931 1.663 10.113 1.00 98.19 243 ASN A O 1
ATOM 1743 N N . ALA A 1 244 ? -15.069 0.470 11.628 1.00 98.75 244 ALA A N 1
ATOM 1744 C CA . ALA A 1 244 ? -15.401 -0.599 10.690 1.00 98.75 244 ALA A CA 1
ATOM 1745 C C . ALA A 1 244 ? -16.316 -0.088 9.569 1.00 98.75 244 ALA A C 1
ATOM 1747 O O . ALA A 1 244 ? -16.066 -0.352 8.393 1.00 98.75 244 ALA A O 1
ATOM 1748 N N . ARG A 1 245 ? -17.333 0.718 9.909 1.00 98.12 245 ARG A N 1
ATOM 1749 C CA . ARG A 1 245 ? -18.149 1.415 8.908 1.00 98.12 245 ARG A CA 1
ATOM 1750 C C . ARG A 1 245 ? -17.323 2.376 8.060 1.00 98.12 245 ARG A C 1
ATOM 1752 O O . ARG A 1 245 ? -17.547 2.421 6.857 1.00 98.12 245 ARG A O 1
ATOM 1759 N N . THR A 1 246 ? -16.396 3.119 8.664 1.00 97.62 246 THR A N 1
ATOM 1760 C CA . THR A 1 246 ? -15.493 4.013 7.925 1.00 97.62 246 THR A CA 1
ATOM 1761 C C . THR A 1 246 ? -14.707 3.253 6.862 1.00 97.62 246 THR A C 1
ATOM 1763 O O . THR A 1 246 ? -14.773 3.643 5.702 1.00 97.62 246 THR A O 1
ATOM 1766 N N . ILE A 1 247 ? -14.059 2.139 7.226 1.00 98.44 247 ILE A N 1
ATOM 1767 C CA . ILE A 1 247 ? -13.290 1.306 6.288 1.00 98.44 247 ILE A CA 1
ATOM 1768 C C . ILE A 1 247 ? -14.192 0.747 5.184 1.00 98.44 247 ILE A C 1
ATOM 1770 O O . ILE A 1 247 ? -13.870 0.859 4.010 1.00 98.44 247 ILE A O 1
ATOM 1774 N N . ASN A 1 248 ? -15.366 0.213 5.531 1.00 98.31 248 ASN A N 1
ATOM 1775 C CA . ASN A 1 248 ? -16.301 -0.329 4.539 1.00 98.31 248 ASN A CA 1
ATOM 1776 C C . ASN A 1 248 ? -16.804 0.724 3.535 1.00 98.31 248 ASN A C 1
ATOM 1778 O O . ASN A 1 248 ? -17.232 0.374 2.440 1.00 98.31 248 ASN A O 1
ATOM 1782 N N . GLN A 1 249 ? -16.806 2.003 3.911 1.00 96.56 249 GLN A N 1
ATOM 1783 C CA . GLN A 1 249 ? -17.218 3.100 3.036 1.00 96.56 249 GLN A CA 1
ATOM 1784 C C . GLN A 1 249 ? -16.065 3.670 2.210 1.00 96.56 249 GLN A C 1
ATOM 1786 O O . GLN A 1 249 ? -16.323 4.209 1.137 1.00 96.56 249 GLN A O 1
ATOM 1791 N N . SER A 1 250 ? -14.827 3.580 2.698 1.00 96.12 250 SER A N 1
ATOM 1792 C CA . SER A 1 250 ? -13.648 4.054 1.978 1.00 96.12 250 SER A CA 1
ATOM 1793 C C . SER A 1 250 ? -13.028 3.010 1.062 1.00 96.12 250 SER A C 1
ATOM 1795 O O . SER A 1 250 ? -12.530 3.383 0.004 1.00 96.12 250 SER A O 1
ATOM 1797 N N . ALA A 1 251 ? -13.110 1.724 1.410 1.00 95.88 251 ALA A N 1
ATOM 1798 C CA . ALA A 1 251 ? -12.477 0.644 0.659 1.00 95.88 251 ALA A CA 1
ATOM 1799 C C . ALA A 1 251 ? -12.814 0.647 -0.844 1.00 95.88 251 ALA A C 1
ATOM 1801 O O . ALA A 1 251 ? -11.873 0.602 -1.625 1.00 95.88 251 ALA A O 1
ATOM 1802 N N . PRO A 1 252 ? -14.075 0.828 -1.297 1.00 93.31 252 PRO A N 1
ATOM 1803 C CA . PRO A 1 252 ? -14.367 0.853 -2.734 1.00 93.31 252 PRO A CA 1
ATOM 1804 C C . PRO A 1 252 ? -13.721 2.020 -3.494 1.00 93.31 252 PRO A C 1
ATOM 1806 O O . PRO A 1 252 ? -13.537 1.933 -4.701 1.00 93.31 252 PRO A O 1
ATOM 1809 N N . VAL A 1 253 ? -13.408 3.129 -2.817 1.00 93.56 253 VAL A N 1
ATOM 1810 C CA . VAL A 1 253 ? -12.687 4.258 -3.430 1.00 93.56 253 VAL A CA 1
ATOM 1811 C C . VAL A 1 253 ? -11.190 3.976 -3.442 1.00 93.56 253 VAL A C 1
ATOM 1813 O O . VAL A 1 253 ? -10.541 4.189 -4.460 1.00 93.56 253 VAL A O 1
ATOM 1816 N N . VAL A 1 254 ? -10.662 3.489 -2.318 1.00 94.88 254 VAL A N 1
ATOM 1817 C CA . VAL A 1 254 ? -9.231 3.235 -2.128 1.00 94.88 254 VAL A CA 1
ATOM 1818 C C . VAL A 1 254 ? -8.735 2.104 -3.019 1.00 94.88 254 VAL A C 1
ATOM 1820 O O . VAL A 1 254 ? -7.706 2.289 -3.645 1.00 94.88 254 VAL A O 1
ATOM 1823 N N . ALA A 1 255 ? -9.492 1.010 -3.141 1.00 94.06 255 ALA A N 1
ATOM 1824 C CA . ALA A 1 255 ? -9.174 -0.146 -3.988 1.00 94.06 255 ALA A CA 1
ATOM 1825 C C . ALA A 1 255 ? -9.145 0.164 -5.498 1.00 94.06 255 ALA A C 1
ATOM 1827 O O . ALA A 1 255 ? -8.868 -0.686 -6.330 1.00 94.06 255 ALA A O 1
ATOM 1828 N N . ASN A 1 256 ? -9.530 1.385 -5.878 1.00 91.62 256 ASN A N 1
ATOM 1829 C CA . ASN A 1 256 ? -9.563 1.844 -7.261 1.00 91.62 256 ASN A CA 1
ATOM 1830 C C . ASN A 1 256 ? -8.526 2.954 -7.516 1.00 91.62 256 ASN A C 1
ATOM 1832 O O . ASN A 1 256 ? -8.635 3.686 -8.504 1.00 91.62 256 ASN A O 1
ATOM 1836 N N . TRP A 1 257 ? -7.539 3.130 -6.629 1.00 91.62 257 TRP A N 1
ATOM 1837 C CA . TRP A 1 257 ? -6.492 4.142 -6.792 1.00 91.62 257 TRP A CA 1
ATOM 1838 C C . TRP A 1 257 ? -5.391 3.708 -7.751 1.00 91.62 257 TRP A C 1
ATOM 1840 O O . TRP A 1 257 ? -4.785 4.580 -8.390 1.00 91.62 257 TRP A O 1
ATOM 1850 N N . ARG A 1 258 ? -5.135 2.404 -7.881 1.00 88.56 258 ARG A N 1
ATOM 1851 C CA . ARG A 1 258 ? -4.182 1.858 -8.850 1.00 88.56 258 ARG A CA 1
ATOM 1852 C C . ARG A 1 258 ? -4.770 0.666 -9.601 1.00 88.56 258 ARG A C 1
ATOM 1854 O O . ARG A 1 258 ? -4.550 -0.483 -9.278 1.00 88.56 258 ARG A O 1
ATOM 1861 N N . CYS A 1 259 ? -5.488 0.974 -10.676 1.00 76.50 259 CYS A N 1
ATOM 1862 C CA . CYS A 1 259 ? -6.035 -0.033 -11.578 1.00 76.50 259 CYS A CA 1
ATOM 1863 C C . CYS A 1 259 ? -5.005 -0.468 -12.630 1.00 76.50 259 CYS A C 1
ATOM 1865 O O . CYS A 1 259 ? -4.842 0.234 -13.630 1.00 76.50 259 CYS A O 1
ATOM 1867 N N . HIS A 1 260 ? -4.374 -1.627 -12.458 1.00 67.31 260 HIS A N 1
ATOM 1868 C CA . HIS A 1 260 ? -3.608 -2.310 -13.506 1.00 67.31 260 HIS A CA 1
ATOM 1869 C C . HIS A 1 260 ? -3.859 -3.822 -13.441 1.00 67.31 260 HIS A C 1
ATOM 1871 O O . HIS A 1 260 ? -4.299 -4.331 -12.419 1.00 67.31 260 HIS A O 1
ATOM 1877 N N . ASP A 1 261 ? -3.620 -4.536 -14.544 1.00 65.50 261 ASP A N 1
ATOM 1878 C CA . ASP A 1 261 ? -3.507 -5.994 -14.472 1.00 65.50 261 ASP A CA 1
ATOM 1879 C C . ASP A 1 261 ? -2.263 -6.289 -13.615 1.00 65.50 261 ASP A C 1
ATOM 1881 O O . ASP A 1 261 ? -1.235 -5.658 -13.867 1.00 65.50 261 ASP A O 1
ATOM 1885 N N . ASP A 1 262 ? -2.341 -7.203 -12.638 1.00 72.81 262 ASP A N 1
ATOM 1886 C CA . ASP A 1 262 ? -1.282 -7.562 -11.663 1.00 72.81 262 ASP A CA 1
ATOM 1887 C C . ASP A 1 262 ? -0.032 -8.201 -12.308 1.00 72.81 262 ASP A C 1
ATOM 1889 O O . ASP A 1 262 ? 0.538 -9.178 -11.825 1.00 72.81 262 ASP A O 1
ATOM 1893 N N . ALA A 1 263 ? 0.390 -7.704 -13.466 1.00 80.62 263 ALA A N 1
ATOM 1894 C CA . ALA A 1 263 ? 1.362 -8.301 -14.353 1.00 80.62 263 ALA A CA 1
ATOM 1895 C C . ALA A 1 263 ? 2.689 -8.535 -13.633 1.00 80.62 263 ALA A C 1
ATOM 1897 O O . ALA A 1 263 ? 3.235 -9.629 -13.732 1.00 80.62 263 ALA A O 1
ATOM 1898 N N . CYS A 1 264 ? 3.166 -7.565 -12.848 1.00 84.38 264 CYS A N 1
ATOM 1899 C CA . CYS A 1 264 ? 4.394 -7.725 -12.074 1.00 84.38 264 CYS A CA 1
ATOM 1900 C C . CYS A 1 264 ? 4.283 -8.776 -10.965 1.00 84.38 264 CYS A C 1
ATOM 1902 O O . CYS A 1 264 ? 5.234 -9.528 -10.752 1.00 84.38 264 CYS A O 1
ATOM 1904 N N . GLU A 1 265 ? 3.139 -8.877 -10.287 1.00 83.19 265 GLU A N 1
ATOM 1905 C CA . GLU A 1 265 ? 2.916 -9.911 -9.271 1.00 83.19 265 GLU A CA 1
ATOM 1906 C C . GLU A 1 265 ? 2.848 -11.307 -9.913 1.00 83.19 265 GLU A C 1
ATOM 1908 O O . GLU A 1 265 ? 3.493 -12.250 -9.453 1.00 83.19 265 GLU A O 1
ATOM 1913 N N . LEU A 1 266 ? 2.132 -11.432 -11.035 1.00 84.44 266 LEU A N 1
ATOM 1914 C CA . LEU A 1 266 ? 1.937 -12.692 -11.759 1.00 84.44 266 LEU A CA 1
ATOM 1915 C C . LEU A 1 266 ? 3.231 -13.285 -12.333 1.00 84.44 266 LEU A C 1
ATOM 1917 O O . LEU A 1 266 ? 3.258 -14.476 -12.660 1.00 84.44 266 LEU A O 1
ATOM 1921 N N . LEU A 1 267 ? 4.292 -12.486 -12.465 1.00 85.81 267 LEU A N 1
ATOM 1922 C CA . LEU A 1 267 ? 5.599 -12.954 -12.921 1.00 85.81 267 LEU A CA 1
ATOM 1923 C C . LEU A 1 267 ? 6.372 -13.754 -11.855 1.00 85.81 267 LEU A C 1
ATOM 1925 O O . LEU A 1 267 ? 7.297 -14.471 -12.236 1.00 85.81 267 LEU A O 1
ATOM 1929 N N . ASP A 1 268 ? 6.011 -13.663 -10.564 1.00 83.12 268 ASP A N 1
ATOM 1930 C CA . ASP A 1 268 ? 6.682 -14.355 -9.439 1.00 83.12 268 ASP A CA 1
ATOM 1931 C C . ASP A 1 268 ? 8.220 -14.231 -9.507 1.00 83.12 268 ASP A C 1
ATOM 1933 O O . ASP A 1 268 ? 8.974 -15.212 -9.491 1.00 83.12 268 ASP A O 1
ATOM 1937 N N . LEU A 1 269 ? 8.695 -12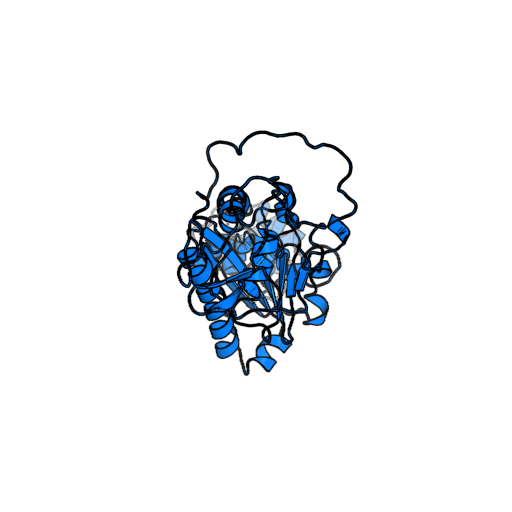.993 -9.688 1.00 84.56 269 LEU A N 1
ATOM 1938 C CA . LEU A 1 269 ? 10.109 -12.713 -9.923 1.00 84.56 269 LEU A CA 1
ATOM 1939 C C . LEU A 1 269 ? 10.948 -12.957 -8.657 1.00 84.56 269 LEU A C 1
ATOM 1941 O O . LEU A 1 269 ? 10.541 -12.591 -7.550 1.00 84.56 269 LEU A O 1
ATOM 1945 N N . PRO A 1 270 ? 12.155 -13.539 -8.790 1.00 81.25 270 PRO A N 1
ATOM 1946 C CA . PRO A 1 270 ? 13.035 -13.722 -7.648 1.00 81.25 270 PRO A CA 1
ATOM 1947 C C . PRO A 1 270 ? 13.560 -12.366 -7.131 1.00 81.25 270 PRO A C 1
ATOM 1949 O O . PRO A 1 270 ? 13.649 -11.405 -7.894 1.00 81.25 270 PRO A O 1
ATOM 1952 N N . PRO A 1 271 ? 13.994 -12.274 -5.857 1.00 73.31 271 PRO A N 1
ATOM 1953 C CA . PRO A 1 271 ? 14.507 -11.025 -5.280 1.00 73.31 271 PRO A CA 1
ATOM 1954 C C . PRO A 1 271 ? 15.750 -10.441 -5.971 1.00 73.31 271 PRO A C 1
ATOM 1956 O O . PRO A 1 271 ? 16.104 -9.296 -5.713 1.00 73.31 271 PRO A O 1
ATOM 1959 N N . ASP A 1 272 ? 16.453 -11.242 -6.773 1.00 79.62 272 ASP A N 1
ATOM 1960 C CA . ASP A 1 272 ? 17.633 -10.881 -7.562 1.00 79.62 272 ASP A CA 1
ATOM 1961 C C . ASP A 1 272 ? 17.352 -10.864 -9.073 1.00 79.62 272 ASP A C 1
ATOM 1963 O O . ASP A 1 272 ? 18.269 -11.055 -9.874 1.00 79.62 272 ASP A O 1
ATOM 1967 N N . ALA A 1 273 ? 16.089 -10.662 -9.464 1.00 87.31 273 ALA A N 1
ATOM 1968 C CA . ALA A 1 273 ? 15.719 -10.440 -10.855 1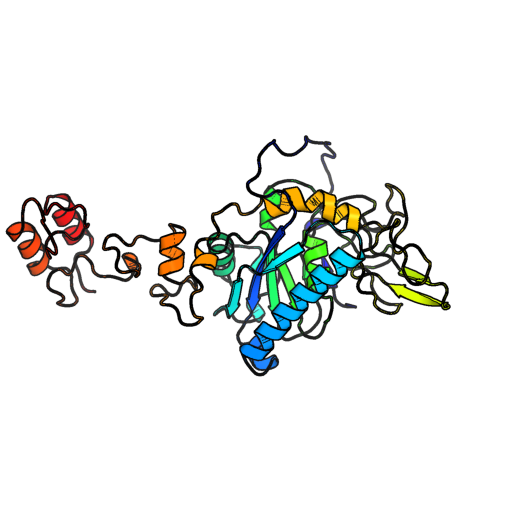.00 87.31 273 ALA A CA 1
ATOM 1969 C C . ALA A 1 273 ? 16.534 -9.286 -11.472 1.00 87.31 273 ALA A C 1
ATOM 1971 O O . ALA A 1 273 ? 16.923 -8.349 -10.773 1.00 87.31 273 ALA A O 1
ATOM 1972 N N . ALA A 1 274 ? 16.820 -9.398 -12.774 1.00 90.38 274 ALA A N 1
ATOM 1973 C CA . ALA A 1 274 ? 17.579 -8.390 -13.508 1.00 90.38 274 ALA A CA 1
ATOM 1974 C C . ALA A 1 274 ? 16.862 -7.035 -13.447 1.00 90.38 274 ALA A C 1
ATOM 1976 O O . ALA A 1 274 ? 15.641 -6.985 -13.550 1.00 90.38 274 ALA A O 1
ATOM 1977 N N . ASP A 1 275 ? 17.644 -5.991 -13.208 1.00 89.81 275 ASP A N 1
ATOM 1978 C CA . ASP A 1 275 ? 17.235 -4.605 -12.978 1.00 89.81 275 ASP A CA 1
ATOM 1979 C C . ASP A 1 275 ? 18.431 -3.771 -13.445 1.00 89.81 275 ASP A C 1
ATOM 1981 O O . ASP A 1 275 ? 19.400 -3.535 -12.711 1.00 89.81 275 ASP A O 1
ATOM 1985 N N . CYS A 1 276 ? 18.493 -3.575 -14.756 1.00 90.50 276 CYS A N 1
ATOM 1986 C CA . CYS A 1 276 ? 19.710 -3.160 -15.439 1.00 90.50 276 CYS A CA 1
ATOM 1987 C C . CYS A 1 276 ? 19.941 -1.645 -15.383 1.00 90.50 276 CYS A C 1
ATOM 1989 O O . CYS A 1 276 ? 21.096 -1.204 -15.392 1.00 90.50 276 CYS A O 1
ATOM 1991 N N . ASP A 1 277 ? 18.870 -0.857 -15.290 1.00 88.19 277 ASP A N 1
ATOM 1992 C CA . ASP A 1 277 ? 18.916 0.591 -15.098 1.00 88.19 277 ASP A CA 1
ATOM 1993 C C . ASP A 1 277 ? 18.958 0.983 -13.609 1.00 88.19 277 ASP A C 1
ATOM 1995 O O . ASP A 1 277 ? 19.338 2.114 -13.280 1.00 88.19 277 ASP A O 1
ATOM 1999 N N . GLY A 1 278 ? 18.713 0.024 -12.711 1.00 87.50 278 GLY A N 1
ATOM 2000 C CA . GLY A 1 278 ? 18.865 0.174 -11.271 1.00 87.50 278 GLY A CA 1
ATOM 2001 C C . GLY A 1 278 ? 17.758 1.014 -10.645 1.00 87.50 278 GLY A C 1
ATOM 2002 O O . GLY A 1 278 ? 18.015 1.660 -9.622 1.00 87.50 278 GLY A O 1
ATOM 2003 N N . ASP A 1 279 ? 16.576 1.056 -11.261 1.00 85.75 279 ASP A N 1
ATOM 2004 C CA . ASP A 1 279 ? 15.427 1.839 -10.800 1.00 85.75 279 ASP A CA 1
ATOM 2005 C C . ASP A 1 279 ? 14.598 1.136 -9.708 1.00 85.75 279 ASP A C 1
ATOM 2007 O O . ASP A 1 279 ? 13.662 1.716 -9.156 1.00 85.75 279 ASP A O 1
ATOM 2011 N N . GLU A 1 280 ? 15.014 -0.073 -9.321 1.00 87.31 280 GLU A N 1
ATOM 2012 C CA . GLU A 1 280 ? 14.357 -0.953 -8.360 1.00 87.31 280 GLU A CA 1
ATOM 2013 C C . GLU A 1 280 ? 13.115 -1.684 -8.898 1.00 87.31 280 GLU A C 1
ATOM 2015 O O . GLU A 1 280 ? 12.437 -2.376 -8.135 1.00 87.31 280 GLU A O 1
ATOM 2020 N N . ILE A 1 281 ? 12.831 -1.631 -10.194 1.00 88.62 281 ILE A N 1
ATOM 2021 C CA . ILE A 1 281 ? 11.825 -2.443 -10.876 1.00 88.62 281 ILE A CA 1
ATOM 2022 C C . ILE A 1 281 ? 12.564 -3.462 -11.744 1.00 88.62 281 ILE A C 1
ATOM 2024 O O . ILE A 1 281 ? 13.363 -3.093 -12.593 1.00 88.62 281 ILE A O 1
ATOM 2028 N N . PRO A 1 282 ? 12.322 -4.774 -11.574 1.00 91.19 282 PRO A N 1
ATOM 2029 C CA . PRO A 1 282 ? 12.956 -5.741 -12.455 1.00 91.19 282 PRO A CA 1
ATOM 2030 C C . PRO A 1 282 ? 12.560 -5.522 -13.918 1.00 91.19 282 PRO A C 1
ATOM 2032 O O . PRO A 1 282 ? 11.379 -5.295 -14.190 1.00 91.19 282 PRO A O 1
ATOM 2035 N N . ASP A 1 283 ? 13.494 -5.710 -14.848 1.00 90.62 283 ASP A N 1
ATOM 2036 C CA . ASP A 1 283 ? 13.319 -5.464 -16.286 1.00 90.62 283 ASP A CA 1
ATOM 2037 C C . ASP A 1 283 ? 12.032 -6.117 -16.816 1.00 90.62 283 ASP A C 1
ATOM 2039 O O . ASP A 1 283 ? 11.175 -5.458 -17.397 1.00 90.62 283 ASP A O 1
ATOM 2043 N N . LEU A 1 284 ? 11.824 -7.403 -16.507 1.00 90.81 284 LEU A N 1
ATOM 2044 C CA . LEU A 1 284 ? 10.624 -8.149 -16.907 1.00 90.81 284 LEU A CA 1
ATOM 2045 C C . LEU A 1 284 ? 9.317 -7.535 -16.385 1.00 90.81 284 LEU A C 1
ATOM 2047 O O . LEU A 1 284 ? 8.299 -7.585 -17.072 1.00 90.81 284 LEU A O 1
ATOM 2051 N N . CYS A 1 285 ? 9.330 -6.974 -15.176 1.00 90.62 285 CYS A N 1
ATOM 2052 C CA . CYS A 1 285 ? 8.180 -6.262 -14.625 1.00 90.62 285 CYS A CA 1
ATOM 2053 C C . CYS A 1 285 ? 7.989 -4.928 -15.354 1.00 90.62 285 CYS A C 1
ATOM 2055 O O . CYS A 1 285 ? 6.888 -4.668 -15.834 1.00 90.62 285 CYS A O 1
ATOM 2057 N N . ALA A 1 286 ? 9.053 -4.138 -15.536 1.00 88.94 286 ALA A N 1
ATOM 2058 C CA . ALA A 1 286 ? 9.001 -2.876 -16.272 1.00 88.94 286 ALA A CA 1
ATOM 2059 C C . ALA A 1 286 ? 8.454 -3.062 -17.700 1.00 88.94 286 ALA A C 1
ATOM 2061 O O . ALA A 1 286 ? 7.607 -2.285 -18.140 1.00 88.94 286 ALA A O 1
ATOM 2062 N N . ILE A 1 287 ? 8.857 -4.130 -18.391 1.00 88.44 287 ILE A N 1
ATOM 2063 C CA . ILE A 1 287 ? 8.335 -4.518 -19.710 1.00 88.44 287 ILE A CA 1
ATOM 2064 C C . ILE A 1 287 ? 6.848 -4.875 -19.615 1.00 88.44 287 ILE A C 1
ATOM 2066 O O . ILE A 1 287 ? 6.028 -4.348 -20.369 1.00 88.44 287 ILE A O 1
ATOM 2070 N N . ALA A 1 288 ? 6.473 -5.733 -18.662 1.00 87.06 288 ALA A N 1
ATOM 2071 C CA . ALA A 1 288 ? 5.100 -6.209 -18.511 1.00 87.06 288 ALA A CA 1
ATOM 2072 C C . ALA A 1 288 ? 4.096 -5.087 -18.194 1.00 87.06 288 ALA A C 1
ATOM 2074 O O . ALA A 1 288 ? 2.946 -5.163 -18.632 1.00 87.06 288 ALA A O 1
ATOM 2075 N N . VAL A 1 289 ? 4.525 -4.039 -17.480 1.00 84.75 289 VAL A N 1
ATOM 2076 C CA . VAL A 1 289 ? 3.695 -2.857 -17.181 1.00 84.75 289 VAL A CA 1
ATOM 2077 C C . VAL A 1 289 ? 3.920 -1.679 -18.135 1.00 84.75 289 VAL A C 1
ATOM 2079 O O . VAL A 1 289 ? 3.307 -0.626 -17.968 1.00 84.75 289 VAL A O 1
ATOM 2082 N N . GLY A 1 290 ? 4.754 -1.846 -19.166 1.00 83.88 290 GLY A N 1
ATOM 2083 C CA . GLY A 1 290 ? 4.993 -0.834 -20.199 1.00 83.88 290 GLY A CA 1
ATOM 2084 C C . GLY A 1 290 ? 5.790 0.388 -19.729 1.00 83.88 290 GLY A C 1
ATOM 2085 O O . GLY A 1 290 ? 5.669 1.459 -20.326 1.00 83.88 290 GLY A O 1
ATOM 2086 N N . LEU A 1 291 ? 6.587 0.245 -18.668 1.00 85.00 291 LEU A N 1
ATOM 2087 C CA . LEU A 1 291 ? 7.546 1.251 -18.201 1.00 85.00 291 LEU A CA 1
ATOM 2088 C C . LEU A 1 291 ? 8.837 1.267 -19.034 1.00 85.00 291 LEU A C 1
ATOM 2090 O O . LEU A 1 291 ? 9.545 2.272 -19.033 1.00 85.00 291 LEU A O 1
ATOM 2094 N N . GLY A 1 292 ? 9.105 0.209 -19.802 1.00 84.62 292 GLY A N 1
ATOM 2095 C CA . GLY A 1 292 ? 10.236 0.143 -20.718 1.00 84.62 292 GLY A CA 1
ATOM 2096 C C . GLY A 1 292 ? 9.972 -0.736 -21.941 1.00 84.62 292 GLY A C 1
ATOM 2097 O O . GLY A 1 292 ? 8.987 -1.473 -21.990 1.00 84.62 292 GLY A O 1
ATOM 2098 N N . ALA A 1 293 ? 10.818 -0.583 -22.960 1.00 87.81 293 ALA A N 1
ATOM 2099 C CA . ALA A 1 293 ? 10.731 -1.333 -24.210 1.00 87.81 293 ALA A CA 1
ATOM 2100 C C . ALA A 1 293 ? 11.619 -2.585 -24.162 1.00 87.81 293 ALA A C 1
ATOM 2102 O O . ALA A 1 293 ? 12.662 -2.568 -23.510 1.00 87.81 293 ALA A O 1
ATOM 2103 N N . ASP A 1 294 ? 11.170 -3.626 -24.853 1.00 90.12 294 ASP A N 1
ATOM 2104 C CA . ASP A 1 294 ? 11.878 -4.882 -25.122 1.00 90.12 294 ASP A CA 1
ATOM 2105 C C . ASP A 1 294 ? 11.540 -5.264 -26.568 1.00 90.12 294 ASP A C 1
ATOM 2107 O O . ASP A 1 294 ? 10.648 -6.068 -26.833 1.00 90.12 294 ASP A O 1
ATOM 2111 N N . LEU A 1 295 ? 12.119 -4.538 -27.528 1.00 88.06 295 LEU A N 1
ATOM 2112 C CA . LEU A 1 295 ? 11.797 -4.694 -28.951 1.00 88.06 295 LEU A CA 1
ATOM 2113 C C . LEU A 1 295 ? 12.251 -6.050 -29.492 1.00 88.06 295 LEU A C 1
ATOM 2115 O O . LEU A 1 295 ? 11.668 -6.555 -30.451 1.00 88.06 295 LEU A O 1
ATOM 2119 N N . ASN A 1 296 ? 13.284 -6.635 -28.887 1.00 86.62 296 ASN A N 1
ATOM 2120 C CA . ASN A 1 296 ? 13.855 -7.905 -29.313 1.00 86.62 296 ASN A CA 1
ATOM 2121 C C . ASN A 1 296 ? 13.285 -9.127 -28.557 1.00 86.62 296 ASN A C 1
ATOM 2123 O O . ASN A 1 296 ? 13.701 -10.256 -28.846 1.00 86.62 296 ASN A O 1
ATOM 2127 N N . ASP A 1 297 ? 12.314 -8.906 -27.660 1.00 88.19 297 ASP A N 1
ATOM 2128 C CA . ASP A 1 297 ? 11.640 -9.896 -26.810 1.00 88.19 297 ASP A CA 1
ATOM 2129 C C . ASP A 1 297 ? 12.624 -10.783 -26.006 1.00 88.19 297 ASP A C 1
ATOM 2131 O O . ASP A 1 297 ? 12.382 -11.985 -25.803 1.00 88.19 297 ASP A O 1
ATOM 2135 N N . ASP A 1 298 ? 13.770 -10.240 -25.578 1.00 88.38 298 ASP A N 1
ATOM 2136 C CA . ASP A 1 298 ? 14.783 -10.981 -24.818 1.00 88.38 298 ASP A CA 1
ATOM 2137 C C . ASP A 1 298 ? 14.635 -10.871 -23.293 1.00 88.38 298 ASP A C 1
ATOM 2139 O O . ASP A 1 298 ? 15.300 -11.607 -22.547 1.00 88.38 298 ASP A O 1
ATOM 2143 N N . GLY A 1 299 ? 13.679 -10.060 -22.833 1.00 87.31 299 GLY A N 1
ATOM 2144 C CA . GLY A 1 299 ? 13.320 -9.894 -21.431 1.00 87.31 299 GLY A CA 1
ATOM 2145 C C . GLY A 1 299 ? 14.224 -8.934 -20.659 1.00 87.31 299 GLY A C 1
ATOM 2146 O O . GLY A 1 299 ? 14.154 -8.915 -19.426 1.00 87.31 299 GLY A O 1
ATOM 2147 N N . VAL A 1 300 ? 15.072 -8.173 -21.350 1.00 90.19 300 VAL A N 1
ATOM 2148 C CA . VAL A 1 300 ? 15.896 -7.091 -20.800 1.00 90.19 300 VAL A CA 1
ATOM 2149 C C . VAL A 1 300 ? 15.440 -5.776 -21.421 1.00 90.19 300 VAL A C 1
ATOM 2151 O O . VAL A 1 300 ? 15.038 -5.727 -22.575 1.00 90.19 300 VAL A O 1
ATOM 2154 N N . LEU A 1 301 ? 15.511 -4.685 -20.661 1.00 90.94 301 LEU A N 1
ATOM 2155 C CA . LEU A 1 301 ? 15.150 -3.374 -21.188 1.00 90.94 301 LEU A CA 1
ATOM 2156 C C . LEU A 1 301 ? 16.088 -2.942 -22.318 1.00 90.94 301 LEU A C 1
ATOM 2158 O O . LEU A 1 301 ? 17.304 -2.870 -22.127 1.00 90.94 301 LEU A O 1
ATOM 2162 N N . ASP A 1 302 ? 15.517 -2.499 -23.438 1.00 89.00 302 ASP A N 1
ATOM 2163 C CA . ASP A 1 302 ? 16.261 -1.943 -24.574 1.00 89.00 302 ASP A CA 1
ATOM 2164 C C . ASP A 1 302 ? 17.161 -0.773 -24.145 1.00 89.00 302 ASP A C 1
ATOM 2166 O O . ASP A 1 302 ? 18.241 -0.567 -24.689 1.00 89.00 302 ASP A O 1
ATOM 2170 N N . ALA A 1 303 ? 16.739 -0.001 -23.135 1.00 86.88 303 ALA A N 1
ATOM 2171 C CA . ALA A 1 303 ? 17.511 1.111 -22.577 1.00 86.88 303 ALA A CA 1
ATOM 2172 C C . ALA A 1 303 ? 18.847 0.674 -21.946 1.00 86.88 303 ALA A C 1
ATOM 2174 O O . ALA A 1 303 ? 19.768 1.484 -21.816 1.00 86.88 303 ALA A O 1
ATOM 2175 N N . CYS A 1 304 ? 18.955 -0.595 -21.564 1.00 87.69 304 CYS A N 1
ATOM 2176 C CA . CYS A 1 304 ? 20.160 -1.207 -21.017 1.00 87.69 304 CYS A CA 1
ATOM 2177 C C . CYS A 1 304 ? 20.978 -1.960 -22.060 1.00 87.69 304 CYS A C 1
ATOM 2179 O O . CYS A 1 304 ? 22.053 -2.482 -21.750 1.00 87.69 304 CYS A O 1
ATOM 2181 N N . GLN A 1 305 ? 20.465 -2.039 -23.282 1.00 88.69 305 GLN A N 1
ATOM 2182 C CA . GLN A 1 305 ? 21.060 -2.782 -24.366 1.00 88.69 305 GLN A CA 1
ATOM 2183 C C . GLN A 1 305 ? 21.569 -1.834 -25.440 1.00 88.69 305 GLN A C 1
ATOM 2185 O O . GLN A 1 305 ? 21.061 -0.740 -25.673 1.00 88.69 305 GLN A O 1
ATOM 2190 N N . CYS A 1 306 ? 22.595 -2.294 -26.140 1.00 87.25 306 CYS A N 1
ATOM 2191 C CA . CYS A 1 306 ? 23.053 -1.646 -27.352 1.00 87.25 306 CYS A CA 1
ATOM 2192 C C . CYS A 1 306 ? 22.515 -2.384 -28.566 1.00 87.25 306 CYS A C 1
ATOM 2194 O O . CYS A 1 306 ? 23.269 -3.005 -29.306 1.00 87.25 306 CYS A O 1
ATOM 2196 N N . LEU A 1 307 ? 21.203 -2.296 -28.780 1.00 89.31 307 LEU A N 1
ATOM 2197 C CA . LEU A 1 307 ? 20.548 -2.930 -29.929 1.00 89.31 307 LEU A CA 1
ATOM 2198 C C . LEU A 1 307 ? 21.148 -2.491 -31.273 1.00 89.31 307 LEU A C 1
ATOM 2200 O O . LEU A 1 307 ? 21.125 -3.235 -32.247 1.00 89.31 307 LEU A O 1
ATOM 2204 N N . THR A 1 308 ? 21.727 -1.290 -31.314 1.00 92.31 308 THR A N 1
ATOM 2205 C CA . THR A 1 308 ? 22.370 -0.713 -32.497 1.00 92.31 308 THR A CA 1
ATOM 2206 C C . THR A 1 308 ? 23.835 -1.122 -32.694 1.00 92.31 308 THR A C 1
ATOM 2208 O O . THR A 1 308 ? 24.399 -0.782 -33.732 1.00 92.31 308 THR A O 1
ATOM 2211 N N . ASP A 1 309 ? 24.454 -1.829 -31.740 1.00 92.31 309 ASP A N 1
ATOM 2212 C CA . ASP A 1 309 ? 25.775 -2.474 -31.872 1.00 92.31 309 ASP A CA 1
ATOM 2213 C C . ASP A 1 309 ? 25.600 -3.858 -32.516 1.00 92.31 309 ASP A C 1
ATOM 2215 O O . ASP A 1 309 ? 25.672 -4.912 -31.882 1.00 92.31 309 ASP A O 1
ATOM 2219 N N . ALA A 1 310 ? 25.291 -3.828 -33.808 1.00 90.44 310 ALA A N 1
ATOM 2220 C CA . ALA A 1 310 ? 24.968 -4.981 -34.631 1.00 90.44 310 ALA A CA 1
ATOM 2221 C C . ALA A 1 310 ? 26.130 -5.982 -34.770 1.00 90.44 310 ALA A C 1
ATOM 2223 O O . ALA A 1 310 ? 25.896 -7.143 -35.123 1.00 90.44 310 ALA A O 1
ATOM 2224 N N . ASP A 1 311 ? 27.381 -5.557 -34.558 1.00 92.19 311 ASP A N 1
ATOM 2225 C CA . ASP A 1 311 ? 28.555 -6.438 -34.602 1.00 92.19 311 ASP A CA 1
ATOM 2226 C C . ASP A 1 311 ? 29.096 -6.865 -33.225 1.00 92.19 311 ASP A C 1
ATOM 2228 O O . ASP A 1 311 ? 30.090 -7.601 -33.172 1.00 92.19 311 ASP A O 1
ATOM 2232 N N . GLU A 1 312 ? 28.404 -6.486 -32.143 1.00 90.88 312 GLU A N 1
ATOM 2233 C CA . GLU A 1 312 ? 28.748 -6.767 -30.741 1.00 90.88 312 GLU A CA 1
ATOM 2234 C C . GLU A 1 312 ? 30.168 -6.291 -30.365 1.00 90.88 312 GLU A C 1
ATOM 2236 O O . GLU A 1 312 ? 30.888 -6.930 -29.582 1.00 90.88 312 GLU A O 1
ATOM 2241 N N . SER A 1 313 ? 30.626 -5.184 -30.954 1.00 92.81 313 SER A N 1
ATOM 2242 C CA . SER A 1 313 ? 31.962 -4.633 -30.705 1.00 92.81 313 SER A CA 1
ATOM 2243 C C . SER A 1 313 ? 32.066 -3.819 -29.412 1.00 92.81 313 SER A C 1
ATOM 2245 O O . SER A 1 313 ? 33.181 -3.506 -28.969 1.00 92.81 313 SER A O 1
ATOM 2247 N N . GLY A 1 314 ? 30.934 -3.516 -28.779 1.00 90.56 314 GLY A N 1
ATOM 2248 C CA . GLY A 1 314 ? 30.793 -2.609 -27.645 1.00 90.56 314 GLY A CA 1
ATOM 2249 C C . GLY A 1 314 ? 30.640 -1.145 -28.062 1.00 90.56 314 GLY A C 1
ATOM 2250 O O . GLY A 1 314 ? 30.921 -0.254 -27.259 1.00 90.56 314 GLY A O 1
ATOM 2251 N N . ALA A 1 315 ? 30.280 -0.854 -29.312 1.00 93.38 315 ALA A N 1
ATOM 2252 C CA . ALA A 1 315 ? 30.025 0.507 -29.771 1.00 93.38 315 ALA A CA 1
ATOM 2253 C C . ALA A 1 315 ? 29.121 0.514 -31.001 1.00 93.38 315 ALA A C 1
ATOM 2255 O O . ALA A 1 315 ? 29.329 -0.256 -31.920 1.00 93.38 315 ALA A O 1
ATOM 2256 N N . THR A 1 316 ? 28.201 1.473 -31.064 1.00 95.44 316 THR A N 1
ATOM 2257 C CA . THR A 1 316 ? 27.469 1.787 -32.293 1.00 95.44 316 THR A CA 1
ATOM 2258 C C . THR A 1 316 ? 28.299 2.738 -33.154 1.00 95.44 316 THR A C 1
ATOM 2260 O O . THR A 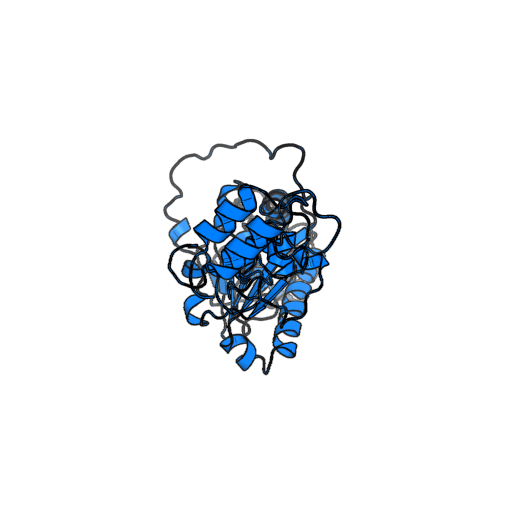1 316 ? 28.449 3.929 -32.848 1.00 95.44 316 THR A O 1
ATOM 2263 N N . ASP A 1 317 ? 28.865 2.230 -34.241 1.00 95.81 317 ASP A N 1
ATOM 2264 C CA . ASP A 1 317 ? 29.728 2.965 -35.148 1.00 95.81 317 ASP A CA 1
ATOM 2265 C C . ASP A 1 317 ? 29.469 2.689 -36.646 1.00 95.81 317 ASP A C 1
ATOM 2267 O O . ASP A 1 317 ? 28.367 2.391 -37.113 1.00 95.81 317 ASP A O 1
ATOM 2271 N N . PHE A 1 318 ? 30.488 2.943 -37.467 1.00 96.06 318 PHE A N 1
ATOM 2272 C CA . PHE A 1 318 ? 30.383 2.796 -38.909 1.00 96.06 318 PHE A CA 1
ATOM 2273 C C . PHE A 1 318 ? 30.231 1.343 -39.356 1.00 96.06 318 PHE A C 1
ATOM 2275 O O . PHE A 1 318 ? 29.677 1.118 -40.433 1.00 96.06 318 PHE A O 1
ATOM 2282 N N . VAL A 1 319 ? 30.723 0.375 -38.585 1.00 95.94 319 VAL A N 1
ATOM 2283 C CA . VAL A 1 319 ? 30.568 -1.046 -38.902 1.00 95.94 319 VAL A CA 1
ATOM 2284 C C . VAL A 1 319 ? 29.102 -1.455 -38.781 1.00 95.94 319 VAL A C 1
ATOM 2286 O O . VAL A 1 319 ? 28.593 -2.089 -39.707 1.00 95.94 319 VAL A O 1
ATOM 2289 N N . ASP A 1 320 ? 28.388 -0.973 -37.768 1.00 96.06 320 ASP A N 1
ATOM 2290 C CA . ASP A 1 320 ? 26.955 -1.239 -37.583 1.00 96.06 320 ASP A CA 1
ATOM 2291 C C . ASP A 1 320 ? 26.118 -0.636 -38.703 1.00 96.06 320 ASP A C 1
ATOM 2293 O O . ASP A 1 320 ? 25.298 -1.311 -39.326 1.00 96.06 320 ASP A O 1
ATOM 2297 N N . LEU A 1 321 ? 26.407 0.615 -39.077 1.00 96.12 321 LEU A N 1
ATOM 2298 C CA . LEU A 1 321 ? 25.737 1.246 -40.214 1.00 96.12 321 LEU A CA 1
ATOM 2299 C C . LEU A 1 321 ? 25.962 0.459 -41.514 1.00 96.12 321 LEU A C 1
ATOM 2301 O O . LEU A 1 321 ? 25.076 0.397 -42.370 1.00 96.12 321 LEU A O 1
ATOM 2305 N N . LEU A 1 322 ? 27.143 -0.139 -41.696 1.00 95.81 322 LEU A N 1
ATOM 2306 C CA . LEU A 1 322 ? 27.398 -1.000 -42.848 1.00 95.81 322 LEU A CA 1
ATOM 2307 C C . LEU A 1 322 ? 26.587 -2.295 -42.788 1.00 95.81 322 LEU A C 1
ATOM 2309 O O . LEU A 1 322 ? 26.163 -2.753 -43.850 1.00 95.81 322 LEU A O 1
ATOM 2313 N N . LEU A 1 323 ? 26.366 -2.871 -41.604 1.00 93.44 323 LEU A N 1
ATOM 2314 C CA . LEU A 1 323 ? 25.528 -4.059 -41.434 1.00 93.44 323 LEU A CA 1
ATOM 2315 C C . LEU A 1 323 ? 24.069 -3.771 -41.797 1.00 93.44 323 LEU A C 1
ATOM 2317 O O . LEU A 1 323 ? 23.505 -4.515 -42.602 1.00 93.44 323 LEU A O 1
ATOM 2321 N N . VAL A 1 324 ? 23.514 -2.644 -41.343 1.00 95.50 324 VAL A N 1
ATOM 2322 C CA . VAL A 1 324 ? 22.176 -2.174 -41.749 1.00 95.50 324 VAL A CA 1
ATOM 2323 C C . VAL A 1 324 ? 22.100 -1.992 -43.270 1.00 95.50 324 VAL A C 1
ATOM 2325 O O . VAL A 1 324 ? 21.264 -2.578 -43.956 1.00 95.50 324 VAL A O 1
ATOM 2328 N N . LEU A 1 325 ? 23.028 -1.233 -43.861 1.00 94.62 325 LEU A N 1
ATOM 2329 C CA . LEU A 1 325 ? 23.005 -0.965 -45.305 1.00 94.62 325 LEU A CA 1
ATOM 2330 C C . LEU A 1 325 ? 23.228 -2.220 -46.163 1.00 94.62 325 LEU A C 1
ATOM 2332 O O . LEU A 1 325 ? 22.746 -2.283 -47.297 1.00 94.62 325 LEU A O 1
ATOM 2336 N N . ALA A 1 326 ? 23.976 -3.204 -45.659 1.00 93.12 326 ALA A N 1
ATOM 2337 C CA . ALA A 1 326 ? 24.201 -4.475 -46.338 1.00 93.12 326 ALA A CA 1
ATOM 2338 C C . ALA A 1 326 ? 22.999 -5.427 -46.231 1.00 93.12 326 ALA A C 1
ATOM 2340 O O . ALA A 1 326 ? 22.824 -6.262 -47.123 1.00 93.12 326 ALA A O 1
ATOM 2341 N N . GLY A 1 327 ? 22.196 -5.299 -45.171 1.00 90.94 327 GLY A N 1
ATOM 2342 C CA . GLY A 1 327 ? 21.039 -6.143 -44.869 1.00 90.94 327 GLY A CA 1
ATOM 2343 C C . GLY A 1 327 ? 19.718 -5.705 -45.504 1.00 90.94 327 GLY A C 1
ATOM 2344 O O . GLY A 1 327 ? 18.741 -6.425 -45.358 1.00 90.94 327 GLY A O 1
ATOM 2345 N N . TRP A 1 328 ? 19.692 -4.574 -46.220 1.00 95.44 328 TRP A N 1
ATOM 2346 C CA . TRP A 1 328 ? 18.469 -3.894 -46.669 1.00 95.44 328 TRP A CA 1
ATOM 2347 C C . TRP A 1 328 ? 17.389 -4.803 -47.283 1.00 95.44 328 TRP A C 1
ATOM 2349 O O . TRP A 1 328 ? 17.610 -5.447 -48.318 1.00 95.44 328 TRP A O 1
ATOM 2359 N N . GLY A 1 329 ? 16.179 -4.739 -46.727 1.00 94.00 329 GLY A N 1
ATOM 2360 C CA . GLY A 1 329 ? 15.003 -5.491 -47.156 1.00 94.00 329 GLY A CA 1
ATOM 2361 C C . GLY A 1 329 ? 14.390 -6.346 -46.040 1.00 94.00 329 GLY A C 1
ATOM 2362 O O . GLY A 1 329 ? 14.792 -6.235 -44.887 1.00 94.00 329 GLY A O 1
ATOM 2363 N N . PRO A 1 330 ? 13.415 -7.208 -46.382 1.00 92.88 330 PRO A N 1
ATOM 2364 C CA . PRO A 1 330 ? 12.714 -8.035 -45.405 1.00 92.88 330 PRO A CA 1
ATOM 2365 C C . PRO A 1 330 ? 13.655 -8.959 -44.638 1.00 92.88 330 PRO A C 1
ATOM 2367 O O . PRO A 1 330 ? 14.521 -9.609 -45.240 1.00 92.88 330 PRO A O 1
ATOM 2370 N N . CYS A 1 331 ? 13.427 -9.063 -43.335 1.00 87.25 331 CYS A N 1
ATOM 2371 C CA . CYS A 1 331 ? 14.154 -9.949 -42.455 1.00 87.25 331 CYS A CA 1
ATOM 2372 C C . CYS A 1 331 ? 13.328 -11.186 -42.084 1.00 87.25 331 CYS A C 1
ATOM 2374 O O . CYS A 1 331 ? 12.415 -11.153 -41.267 1.00 87.25 331 CYS A O 1
ATOM 2376 N N . ASP A 1 332 ? 13.695 -12.328 -42.670 1.00 76.81 332 ASP A N 1
ATOM 2377 C CA . ASP A 1 332 ? 13.123 -13.629 -42.319 1.00 76.81 332 ASP A CA 1
ATOM 2378 C C . ASP A 1 332 ? 14.015 -14.336 -41.270 1.00 76.81 332 ASP A C 1
ATOM 2380 O O . ASP A 1 332 ? 14.668 -15.342 -41.572 1.00 76.81 332 ASP A O 1
ATOM 2384 N N . GLY A 1 333 ? 14.098 -13.808 -40.042 1.00 76.62 333 GLY A N 1
ATOM 2385 C CA . GLY A 1 333 ? 14.822 -14.435 -38.922 1.00 76.62 333 GLY A CA 1
ATOM 2386 C C . GLY A 1 333 ? 15.682 -13.465 -38.111 1.00 76.62 333 GLY A C 1
ATOM 2387 O O . GLY A 1 333 ? 15.272 -12.347 -37.863 1.00 76.62 333 GLY A O 1
ATOM 2388 N N . VAL A 1 334 ? 16.870 -13.904 -37.675 1.00 77.44 334 VAL A N 1
ATOM 2389 C CA . VAL A 1 334 ? 17.826 -13.032 -36.967 1.00 77.44 334 VAL A CA 1
ATOM 2390 C C . VAL A 1 334 ? 18.702 -12.326 -37.996 1.00 77.44 334 VAL A C 1
ATOM 2392 O O . VAL A 1 334 ? 19.503 -12.971 -38.684 1.00 77.44 334 VAL A O 1
ATOM 2395 N N . CYS A 1 335 ? 18.558 -11.013 -38.102 1.00 86.00 335 CYS A N 1
ATOM 2396 C CA . CYS A 1 335 ? 19.345 -10.152 -38.973 1.00 86.00 335 CYS A CA 1
ATOM 2397 C C . CYS A 1 335 ? 19.966 -9.034 -38.127 1.00 86.00 335 CYS A C 1
ATOM 2399 O O . CYS A 1 335 ? 19.246 -8.208 -37.589 1.00 86.00 335 CYS A O 1
ATOM 2401 N N . PRO A 1 336 ? 21.302 -8.944 -38.056 1.00 87.25 336 PRO A N 1
ATOM 2402 C CA . PRO A 1 336 ? 21.955 -7.897 -37.268 1.00 87.25 336 PRO A CA 1
ATOM 2403 C C . PRO A 1 336 ? 21.630 -6.463 -37.714 1.00 87.25 336 PRO A C 1
ATOM 2405 O O . PRO A 1 336 ? 21.876 -5.522 -36.982 1.00 87.25 336 PRO A O 1
ATOM 2408 N N . GLY A 1 337 ? 21.143 -6.282 -38.946 1.00 90.31 337 GLY A N 1
ATOM 2409 C CA . GLY A 1 337 ? 20.803 -4.964 -39.480 1.00 90.31 337 GLY A CA 1
ATOM 2410 C C . GLY A 1 337 ? 19.398 -4.466 -39.132 1.00 90.31 337 GLY A C 1
ATOM 2411 O O . GLY A 1 337 ? 19.122 -3.320 -39.458 1.00 90.31 337 GLY A O 1
ATOM 2412 N N . ASP A 1 338 ? 18.538 -5.311 -38.557 1.00 93.12 338 ASP A N 1
ATOM 2413 C CA . ASP A 1 338 ? 17.186 -4.956 -38.094 1.00 93.12 338 ASP A CA 1
ATOM 2414 C C . ASP A 1 338 ? 17.295 -4.693 -36.594 1.00 93.12 338 ASP A C 1
ATOM 2416 O O . ASP A 1 338 ? 17.236 -5.610 -35.775 1.00 93.12 338 ASP A O 1
ATOM 2420 N N . VAL A 1 339 ? 17.643 -3.457 -36.262 1.00 91.06 339 VAL A N 1
ATOM 2421 C CA . VAL A 1 339 ? 17.990 -3.032 -34.900 1.00 91.06 339 VAL A CA 1
ATOM 2422 C C . VAL A 1 339 ? 16.782 -2.456 -34.164 1.00 91.06 339 VAL A C 1
ATOM 2424 O O . VAL A 1 339 ? 16.860 -2.242 -32.956 1.00 91.06 339 VAL A O 1
ATOM 2427 N N . ASP A 1 340 ? 15.688 -2.172 -34.880 1.00 90.38 340 ASP A N 1
ATOM 2428 C CA . ASP A 1 340 ? 14.390 -1.813 -34.297 1.00 90.38 340 ASP A CA 1
ATOM 2429 C C . ASP A 1 340 ? 13.383 -2.981 -34.268 1.00 90.38 340 ASP A C 1
ATOM 2431 O O . ASP A 1 340 ? 12.309 -2.838 -33.680 1.00 90.38 340 ASP A O 1
ATOM 2435 N N . PHE A 1 341 ? 13.780 -4.142 -34.804 1.00 89.62 341 PHE A N 1
ATOM 2436 C CA . PHE A 1 341 ? 13.076 -5.426 -34.756 1.00 89.62 341 PHE A CA 1
ATOM 2437 C C . PHE A 1 341 ? 11.687 -5.391 -35.410 1.00 89.62 341 PHE A C 1
ATOM 2439 O O . PHE A 1 341 ? 10.790 -6.161 -35.046 1.00 89.62 341 PHE A O 1
ATOM 2446 N N . ASP A 1 342 ? 11.485 -4.526 -36.409 1.00 91.00 342 ASP A N 1
ATOM 2447 C CA . ASP A 1 342 ? 10.209 -4.412 -37.123 1.00 91.00 342 ASP A CA 1
ATOM 2448 C C . ASP A 1 342 ? 10.018 -5.473 -38.230 1.00 91.00 342 ASP A C 1
ATOM 2450 O O . ASP A 1 342 ? 8.924 -5.607 -38.804 1.00 91.00 342 ASP A O 1
ATOM 2454 N N . GLY A 1 343 ? 11.050 -6.286 -38.484 1.00 91.62 343 GLY A N 1
ATOM 2455 C CA . GLY A 1 343 ? 11.074 -7.334 -39.498 1.00 91.62 343 GLY A CA 1
ATOM 2456 C C . GLY A 1 343 ? 11.521 -6.852 -40.882 1.00 91.62 343 GLY A C 1
ATOM 2457 O O . GLY A 1 343 ? 11.489 -7.640 -41.838 1.00 91.62 343 GLY A O 1
ATOM 2458 N N . GLU A 1 344 ? 11.937 -5.594 -41.040 1.00 94.50 344 GLU A N 1
ATOM 2459 C CA . GLU A 1 344 ? 12.516 -5.040 -42.261 1.00 94.50 344 GLU A CA 1
ATOM 2460 C C . GLU A 1 344 ? 13.768 -4.196 -41.985 1.00 94.50 344 GLU A C 1
ATOM 2462 O O . GLU A 1 344 ? 13.693 -3.085 -41.489 1.00 94.50 344 GLU A O 1
ATOM 2467 N N . VAL A 1 345 ? 14.920 -4.618 -42.520 1.00 95.81 345 VAL A N 1
ATOM 2468 C CA . VAL A 1 345 ? 16.116 -3.765 -42.524 1.00 95.81 345 VAL A CA 1
ATOM 2469 C C . VAL A 1 345 ? 15.908 -2.593 -43.483 1.00 95.81 345 VAL A C 1
ATOM 2471 O O . VAL A 1 345 ? 15.904 -2.755 -44.715 1.00 95.81 345 VAL A O 1
ATOM 2474 N N . GLY A 1 346 ? 15.766 -1.393 -42.941 1.00 95.06 346 GLY A N 1
ATOM 2475 C CA . GLY A 1 346 ? 15.296 -0.230 -43.662 1.00 95.06 346 GLY A CA 1
ATOM 2476 C C . GLY A 1 346 ? 15.848 1.099 -43.165 1.00 95.06 346 GLY A C 1
ATOM 2477 O O . GLY A 1 346 ? 16.967 1.252 -42.677 1.00 95.06 346 GLY A O 1
ATOM 2478 N N . PHE A 1 347 ? 15.073 2.148 -43.433 1.00 96.00 347 PHE A N 1
ATOM 2479 C CA . PHE A 1 347 ? 15.498 3.512 -43.127 1.00 96.00 347 PHE A CA 1
ATOM 2480 C C . PHE A 1 347 ? 15.384 3.834 -41.635 1.00 96.00 347 PHE A C 1
ATOM 2482 O O . PHE A 1 347 ? 16.113 4.701 -41.157 1.00 96.00 347 PHE A O 1
ATOM 2489 N N . THR A 1 348 ? 14.480 3.170 -40.920 1.00 95.56 348 THR A N 1
ATOM 2490 C CA . THR A 1 348 ? 14.288 3.325 -39.476 1.00 95.56 348 THR A CA 1
ATOM 2491 C C . THR A 1 348 ? 15.491 2.782 -38.707 1.00 95.56 348 THR A C 1
ATOM 2493 O O . THR A 1 348 ? 16.040 3.532 -37.900 1.00 95.56 348 THR A O 1
ATOM 2496 N N . ASP A 1 349 ? 16.049 1.638 -39.109 1.00 95.44 349 ASP A N 1
ATOM 2497 C CA . ASP A 1 349 ? 17.318 1.109 -38.581 1.00 95.44 349 ASP A CA 1
ATOM 2498 C C . ASP A 1 349 ? 18.491 2.067 -38.767 1.00 95.44 349 ASP A C 1
ATOM 2500 O O . ASP A 1 349 ? 19.290 2.308 -37.861 1.00 95.44 349 ASP A O 1
ATOM 2504 N N . VAL A 1 350 ? 18.587 2.687 -39.949 1.00 96.31 350 VAL A N 1
ATOM 2505 C CA . VAL A 1 350 ? 19.625 3.693 -40.212 1.00 96.31 350 VAL A CA 1
ATOM 2506 C C . VAL A 1 350 ? 19.483 4.874 -39.254 1.00 96.31 350 VAL A C 1
ATOM 2508 O O . VAL A 1 350 ? 20.491 5.413 -38.798 1.00 96.31 350 VAL A O 1
ATOM 2511 N N . LEU A 1 351 ? 18.256 5.307 -38.955 1.00 95.56 351 LEU A N 1
ATOM 2512 C CA . LEU A 1 351 ? 18.035 6.381 -37.991 1.00 95.56 351 LEU A CA 1
ATOM 2513 C C . LEU A 1 351 ? 18.379 5.944 -36.567 1.00 95.56 351 LEU A C 1
ATOM 2515 O O . LEU A 1 351 ? 18.980 6.749 -35.856 1.00 95.56 351 LEU A O 1
ATOM 2519 N N . ALA A 1 352 ? 18.056 4.709 -36.178 1.00 92.00 352 ALA A N 1
ATOM 2520 C CA . ALA A 1 352 ? 18.388 4.157 -34.867 1.00 92.00 352 ALA A CA 1
ATOM 2521 C C . ALA A 1 352 ? 19.910 4.128 -34.646 1.00 92.00 352 ALA A C 1
ATOM 2523 O O . ALA A 1 352 ? 20.405 4.770 -33.717 1.00 92.00 352 ALA A O 1
ATOM 2524 N N . VAL A 1 353 ? 20.671 3.527 -35.571 1.00 94.44 353 VAL A N 1
ATOM 2525 C CA . VAL A 1 353 ? 22.147 3.484 -35.513 1.00 94.44 353 VAL A CA 1
ATOM 2526 C C . VAL A 1 353 ? 22.756 4.889 -35.480 1.00 94.44 353 VAL A C 1
ATOM 2528 O O . VAL A 1 353 ? 23.678 5.166 -34.715 1.00 94.44 353 VAL A O 1
ATOM 2531 N N . LEU A 1 354 ? 22.248 5.824 -36.290 1.00 94.62 354 LEU A N 1
ATOM 2532 C CA . LEU A 1 354 ? 22.763 7.198 -36.296 1.00 94.62 354 LEU A CA 1
ATOM 2533 C C . LEU A 1 354 ? 22.414 7.980 -35.022 1.00 94.62 354 LEU A C 1
ATOM 2535 O O . LEU A 1 354 ? 23.162 8.889 -34.654 1.00 94.62 354 LEU A O 1
ATOM 2539 N N . ALA A 1 355 ? 21.291 7.673 -34.373 1.00 92.06 355 ALA A N 1
ATOM 2540 C CA . ALA A 1 355 ? 20.874 8.315 -33.130 1.00 92.06 355 ALA A CA 1
ATOM 2541 C C . ALA A 1 355 ? 21.686 7.826 -31.922 1.00 92.06 355 ALA A C 1
ATOM 2543 O O . ALA A 1 355 ? 21.973 8.627 -31.032 1.00 92.06 355 ALA A O 1
ATOM 2544 N N . ALA A 1 356 ? 22.095 6.557 -31.925 1.00 91.00 356 ALA A N 1
ATOM 2545 C CA . ALA A 1 356 ? 22.845 5.907 -30.850 1.00 91.00 356 ALA A CA 1
ATOM 2546 C C . ALA A 1 356 ? 24.375 5.916 -31.056 1.00 91.00 356 ALA A C 1
ATOM 2548 O O . ALA A 1 356 ? 25.103 5.225 -30.353 1.00 91.00 356 ALA A O 1
ATOM 2549 N N . TRP A 1 357 ? 24.887 6.708 -32.006 1.00 95.12 357 TRP A N 1
ATOM 2550 C CA . TRP A 1 357 ? 26.299 6.682 -32.398 1.00 95.12 357 TRP A CA 1
ATOM 2551 C C . TRP A 1 357 ? 27.266 6.960 -31.240 1.00 95.12 357 TRP A C 1
ATOM 2553 O O . TRP A 1 357 ? 27.281 8.056 -30.668 1.00 95.12 357 TRP A O 1
ATOM 2563 N N . GLY A 1 358 ? 28.175 6.026 -30.980 1.00 92.31 358 GLY A N 1
ATOM 2564 C CA . GLY A 1 358 ? 29.156 6.131 -29.912 1.00 92.31 358 GLY A CA 1
ATOM 2565 C C . GLY A 1 358 ? 29.381 4.814 -29.174 1.00 92.31 358 GLY A C 1
ATOM 2566 O O . GLY A 1 358 ? 28.896 3.769 -29.593 1.00 92.31 358 GLY A O 1
ATOM 2567 N N . PRO A 1 359 ? 30.179 4.855 -28.097 1.00 90.44 359 PRO A N 1
ATOM 2568 C CA . PRO A 1 359 ? 30.393 3.689 -27.260 1.00 90.44 359 PRO A CA 1
ATOM 2569 C C . PRO A 1 359 ? 29.117 3.275 -26.532 1.00 90.44 359 PRO A C 1
ATOM 2571 O O . PRO A 1 359 ? 28.330 4.128 -26.110 1.00 90.44 359 PRO A O 1
ATOM 2574 N N . CYS A 1 360 ? 29.044 1.969 -26.332 1.00 81.50 360 CYS A N 1
ATOM 2575 C CA . CYS A 1 360 ? 28.318 1.298 -25.275 1.00 81.50 360 CYS A CA 1
ATOM 2576 C C . CYS A 1 360 ? 29.278 1.133 -24.072 1.00 81.50 360 CYS A C 1
ATOM 2578 O O . CYS A 1 360 ? 28.830 1.318 -22.928 1.00 81.50 360 CYS A O 1
#

Radius of gyration: 25.26 Å; chains: 1; bounding box: 56×40×81 Å

Foldseek 3Di:
DLFEFADQVLVPVPDDDPDPDDDDDDDFLDPLQEAEEEEEEEPQQQVLLVHDVSSVVLVVLQQVLLQLQLVLAVQRHGYDYLYYAHDHFHLVLLDLVNLLDLPPPGPVLVVVVCQLQLHLAYEYEYAAAYKYAHADAELDLVLSSRRYMYHYSVHDDHRVSQRNLRSLHAAEAAPDDHNAPRLGGRHFLQSYWDWDQAPVRFTDTESRYDDDGDYDSYQQCQVRDDNRHHRWADDRHSRTHHSSVSNNVNSSSSNRNGDDDSQLSVVVDDNPADDQVSSSRHQQSCCSSVVADDQVPPSHGVVNDPLQPLVPPQFLEPVSLVQLVVQAAFAPDDGSQPSSNPRGSDDVSNVSSVVRGTGD